Protein AF-A0A7S2AT46-F1 (afdb_monomer)

pLDDT: mean 88.8, std 9.0, range [45.31, 97.56]

Nearest PDB structures (foldseek):
  8j07-assembly1_g5  TM=5.694E-01  e=6.001E-03  Homo sapiens

Solvent-accessible surface area (backbone atoms only — not comparable to full-atom values): 12694 Å² total; per-residue (Å²): 112,71,66,64,47,64,77,69,61,83,85,86,85,91,80,63,87,84,42,84,62,43,66,61,48,48,71,75,41,48,80,76,67,75,53,94,82,83,84,86,72,81,81,51,55,71,54,37,23,52,50,40,39,66,66,46,70,79,48,92,65,100,65,58,69,74,55,52,54,51,50,21,46,48,56,13,51,49,57,49,51,53,50,57,47,35,57,53,40,28,73,74,68,74,46,92,65,87,85,50,76,66,57,55,52,50,49,54,54,49,48,54,54,53,49,54,54,53,52,51,54,49,50,52,52,51,51,52,51,52,52,50,54,50,51,53,50,53,50,53,56,48,51,54,52,48,55,52,53,48,57,55,50,53,56,52,49,54,54,50,51,50,54,49,50,57,50,50,54,51,50,52,53,51,47,56,51,50,52,52,50,49,53,51,52,52,50,52,49,51,52,54,48,53,51,50,53,50,52,52,50,53,50,51,53,52,48,56,54,47,63,66,49,50,68,68,58,77,76,108

Organism: NCBI:txid327968

Secondary structure (DSSP, 8-state):
-HHHHHHH--------TT-THHHHHHHH-HHHHSS-----PPPPHHHHHHHHHHHHTTS--SS-HHHHHHHHHHHHHHHHHHHHHHHHHHHHH-------HHHHHHHHHHHHHHHHHHHHHHHHHHHHHHHHHHHHHHHHHHHHHHHHHHHHHHHHHHHHHHHHHHHHHHHHHHHHHHHHHHHHHHHHHHHHHHHHHHHHHHHHHHHHHHHHHHHHHTT-

Mean predicted aligned error: 12.82 Å

InterPro domains:
  IPR024317 Dynein heavy chain, AAA module D4 [PF12780] (1-114)
  IPR026983 Dynein heavy chain [PTHR46961] (1-220)
  IPR027417 P-loop containing nucleoside triphosphate hydrolase [G3DSA:3.40.50.300] (1-40)

Radius of gyration: 59.32 Å; Cα contacts (8 Å, |Δi|>4): 50; chains: 1; bounding box: 101×42×176 Å

Sequence (220 aa):
FMDRLRDNLHVCLCFSPVNAKFPVRAQKFPAVFTVNINWFMPWPEAALVAVSTAFLSTYSLDCPEDEKIKLYQLLGSFQAQVRDMCDTYIQRMRKHVYVTPKSFLCLIDFYKQLYQIKYQEINVQERSVNVGLQKLKEASEFVEKLKVQLKEQEVILKAEEKKTGDLLEKVMGEKAKADKKATEVNGQKAECQAEADAINAEKAEAQVELDKALPFLHEA

Foldseek 3Di:
DVVVCVVPDDDDDDDDPPDPCVVVVCVVCVVVVVDDDDDDDDDDLVRQLVVLCVLCVPPDDPDDPVVSSVVSSVLSVVLVVVVVVQVVCCVPVVDHDDDDVVVSVVVSVVVSVVRVVVVVVVVVVVVVVVVVVVVVVVVVVVVVVVVVVVVVVVVVVVVVVVVVVVVVVVVVVVVVVVVVVVVVVVVVVVVVVVVVVVVVVVVVVVVVVVVVCVVVVVVD

Structure (mmCIF, N/CA/C/O backbone):
data_AF-A0A7S2AT46-F1
#
_entry.id   AF-A0A7S2AT46-F1
#
loop_
_atom_site.group_PDB
_atom_site.id
_atom_site.type_symbol
_atom_site.label_atom_id
_atom_site.label_alt_id
_atom_site.label_comp_id
_atom_site.label_asym_id
_atom_site.label_entity_id
_atom_site.label_seq_id
_atom_site.pdbx_PDB_ins_code
_atom_site.Cartn_x
_atom_site.Cartn_y
_atom_site.Cartn_z
_atom_site.occupancy
_atom_site.B_iso_or_equiv
_atom_site.auth_seq_id
_atom_site.auth_comp_id
_atom_site.auth_asym_id
_atom_site.auth_atom_id
_atom_site.pdbx_PDB_model_num
ATOM 1 N N . PHE A 1 1 ? 49.948 -11.634 -29.203 1.00 91.31 1 PHE A N 1
ATOM 2 C CA . PHE A 1 1 ? 49.406 -10.749 -28.142 1.00 91.31 1 PHE A CA 1
ATOM 3 C C . PHE A 1 1 ? 48.124 -10.059 -28.599 1.00 91.31 1 PHE A C 1
ATOM 5 O O . PHE A 1 1 ? 47.116 -10.237 -27.934 1.00 91.31 1 PHE A O 1
ATOM 12 N N . MET A 1 2 ? 48.125 -9.348 -29.738 1.00 94.31 2 MET A N 1
ATOM 13 C CA . MET A 1 2 ? 46.918 -8.679 -30.254 1.00 94.31 2 MET A CA 1
ATOM 14 C C . MET A 1 2 ? 45.738 -9.625 -30.528 1.00 94.31 2 MET A C 1
ATOM 16 O O . MET A 1 2 ? 44.614 -9.267 -30.195 1.00 94.31 2 MET A O 1
ATOM 20 N N . ASP A 1 3 ? 45.977 -10.835 -31.038 1.00 95.19 3 ASP A N 1
ATOM 21 C CA . ASP A 1 3 ? 44.886 -11.791 -31.310 1.00 95.19 3 ASP A CA 1
ATOM 22 C C . ASP A 1 3 ? 44.187 -12.236 -30.023 1.00 95.19 3 ASP A C 1
ATOM 24 O O . ASP A 1 3 ? 42.970 -12.168 -29.914 1.00 95.19 3 ASP A O 1
ATOM 28 N N . ARG A 1 4 ? 44.966 -12.503 -28.966 1.00 95.50 4 ARG A N 1
ATOM 29 C CA . ARG A 1 4 ? 44.419 -12.805 -27.635 1.00 95.50 4 ARG A CA 1
ATOM 30 C C . ARG A 1 4 ? 43.564 -11.667 -27.076 1.00 95.50 4 ARG A C 1
ATOM 32 O O . ARG A 1 4 ? 42.625 -11.942 -26.341 1.00 95.50 4 ARG A O 1
ATOM 39 N N . LEU A 1 5 ? 43.881 -10.406 -27.374 1.00 94.94 5 LEU A N 1
ATOM 40 C CA . LEU A 1 5 ? 43.046 -9.281 -26.943 1.00 94.94 5 LEU A CA 1
ATOM 41 C C . LEU A 1 5 ? 41.742 -9.212 -27.737 1.00 94.94 5 LEU A C 1
ATOM 43 O O . LEU A 1 5 ? 40.703 -8.959 -27.139 1.00 94.94 5 LEU A O 1
ATOM 47 N N . ARG A 1 6 ? 41.775 -9.463 -29.050 1.00 91.00 6 ARG A N 1
ATOM 48 C CA . ARG A 1 6 ? 40.562 -9.480 -29.884 1.00 91.00 6 ARG A CA 1
ATOM 49 C C . ARG A 1 6 ? 39.601 -10.595 -29.481 1.00 91.00 6 ARG A C 1
ATOM 51 O O . ARG A 1 6 ? 38.402 -10.350 -29.441 1.00 91.00 6 ARG A O 1
ATOM 58 N N . ASP A 1 7 ? 40.130 -11.764 -29.129 1.00 94.75 7 ASP A N 1
ATOM 59 C CA . ASP A 1 7 ? 39.307 -12.921 -28.766 1.00 94.75 7 ASP A CA 1
ATOM 60 C C . ASP A 1 7 ? 38.657 -12.779 -27.382 1.00 94.75 7 ASP A C 1
ATOM 62 O O . ASP A 1 7 ? 37.574 -13.309 -27.159 1.00 94.75 7 ASP A O 1
ATOM 66 N N . ASN A 1 8 ? 39.300 -12.060 -26.451 1.00 95.88 8 ASN A N 1
ATOM 67 C CA . ASN A 1 8 ? 38.861 -11.995 -25.051 1.00 95.88 8 ASN A CA 1
ATOM 68 C C . ASN A 1 8 ? 38.245 -10.647 -24.635 1.00 95.88 8 ASN A C 1
ATOM 70 O O . ASN A 1 8 ? 37.616 -10.570 -23.579 1.00 95.88 8 ASN A O 1
ATOM 74 N N . LEU A 1 9 ? 38.424 -9.568 -25.407 1.00 94.69 9 LEU A N 1
ATOM 75 C CA . LEU A 1 9 ? 37.849 -8.262 -25.082 1.00 94.69 9 LEU A CA 1
ATOM 76 C C . LEU A 1 9 ? 36.505 -8.068 -25.787 1.00 94.69 9 LEU A C 1
ATOM 78 O O . LEU A 1 9 ? 36.439 -7.661 -26.946 1.00 94.69 9 LEU A O 1
ATOM 82 N N . HIS A 1 10 ? 35.422 -8.276 -25.044 1.00 91.38 10 HIS A N 1
ATOM 83 C CA . HIS A 1 10 ? 34.074 -7.952 -25.499 1.00 91.38 10 HIS A CA 1
ATOM 84 C C . HIS A 1 10 ? 33.658 -6.571 -24.984 1.00 91.38 10 HIS A C 1
ATOM 86 O O . HIS A 1 10 ? 33.663 -6.316 -23.780 1.00 91.38 10 HIS A O 1
ATOM 92 N N . VAL A 1 11 ? 33.280 -5.675 -25.896 1.00 90.62 11 VAL A N 1
ATOM 93 C CA . VAL A 1 11 ? 32.813 -4.322 -25.569 1.00 90.62 11 VAL A CA 1
ATOM 94 C C . VAL A 1 11 ? 31.336 -4.207 -25.931 1.00 90.62 11 VAL A C 1
ATOM 96 O O . VAL A 1 11 ? 30.958 -4.437 -27.076 1.00 90.62 11 VAL A O 1
ATOM 99 N N . CYS A 1 12 ? 30.506 -3.822 -24.962 1.00 92.12 12 CYS A N 1
ATOM 100 C CA . CYS A 1 12 ? 29.097 -3.502 -25.174 1.00 92.12 12 CYS A CA 1
ATOM 101 C C . CYS A 1 12 ? 28.885 -2.000 -24.963 1.00 92.12 12 CYS A C 1
ATOM 103 O O . CYS A 1 12 ? 29.311 -1.447 -23.947 1.00 92.12 12 CYS A O 1
ATOM 105 N N . LEU A 1 13 ? 28.246 -1.337 -25.926 1.00 90.75 13 LEU A N 1
ATOM 106 C CA . LEU A 1 13 ? 27.982 0.099 -25.890 1.00 90.75 13 LEU A CA 1
ATOM 107 C C . LEU A 1 13 ? 26.474 0.343 -25.904 1.00 90.75 13 LEU A C 1
ATOM 109 O O . LEU A 1 13 ? 25.773 -0.109 -26.807 1.00 90.75 13 LEU A O 1
ATOM 113 N N . CYS A 1 14 ? 25.984 1.098 -24.923 1.00 90.94 14 CYS A N 1
ATOM 114 C CA . CYS A 1 14 ? 24.572 1.450 -24.804 1.00 90.94 14 CYS A CA 1
ATOM 115 C C . CYS A 1 14 ? 24.365 2.911 -25.208 1.00 90.94 14 CYS A C 1
ATOM 117 O O . CYS A 1 14 ? 24.938 3.822 -24.606 1.00 90.94 14 CYS A O 1
ATOM 119 N N . PHE A 1 15 ? 23.513 3.144 -26.204 1.00 89.31 15 PHE A N 1
ATOM 120 C CA . PHE A 1 15 ? 23.195 4.482 -26.695 1.00 89.31 15 PHE A CA 1
ATOM 121 C C . PHE A 1 15 ? 21.703 4.774 -26.5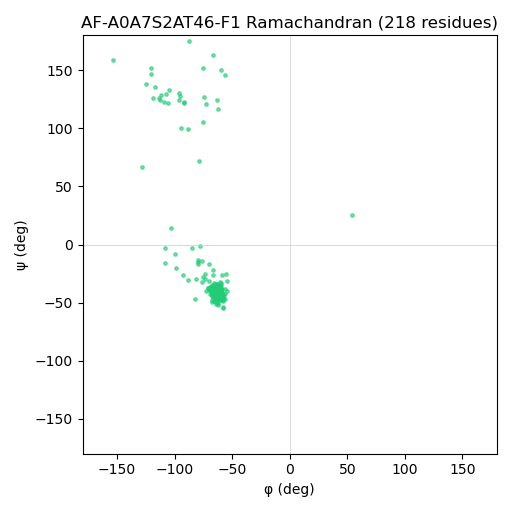54 1.00 89.31 15 PHE A C 1
ATOM 123 O O . PHE A 1 15 ? 20.868 3.889 -26.707 1.00 89.31 15 PHE A O 1
ATOM 130 N N . SER A 1 16 ? 21.366 6.040 -26.299 1.00 88.56 16 SER A N 1
ATOM 131 C CA . SER A 1 16 ? 19.982 6.509 -26.377 1.00 88.56 16 SER A CA 1
ATOM 132 C C . SER A 1 16 ? 19.699 7.043 -27.787 1.00 88.56 16 SER A C 1
ATOM 134 O O . SER A 1 16 ? 20.376 7.994 -28.199 1.00 88.56 16 SER A O 1
ATOM 136 N N . PRO A 1 17 ? 18.704 6.494 -28.512 1.00 84.00 17 PRO A N 1
ATOM 137 C CA . PRO A 1 17 ? 18.371 6.933 -29.869 1.00 84.00 17 PRO A CA 1
ATOM 138 C C . PRO A 1 17 ? 17.732 8.331 -29.908 1.00 84.00 17 PRO A C 1
ATOM 140 O O . PRO A 1 17 ? 17.716 8.970 -30.953 1.00 84.00 17 PRO A O 1
ATOM 143 N N . VAL A 1 18 ? 17.242 8.834 -28.769 1.00 84.56 18 VAL A N 1
ATOM 144 C CA . VAL A 1 18 ? 16.597 10.156 -28.649 1.00 84.56 18 VAL A CA 1
ATOM 145 C C . VAL A 1 18 ? 17.629 11.293 -28.579 1.00 84.56 18 VAL A C 1
ATOM 147 O O . VAL A 1 18 ? 17.300 12.467 -28.731 1.00 84.56 18 VAL A O 1
ATOM 150 N N . ASN A 1 19 ? 18.908 10.982 -28.352 1.00 88.00 19 ASN A N 1
ATOM 151 C CA . ASN A 1 19 ? 19.947 12.002 -28.262 1.00 88.00 19 ASN A CA 1
ATOM 152 C C . ASN A 1 19 ? 20.256 12.591 -29.649 1.00 88.00 19 ASN A C 1
ATOM 154 O O . ASN A 1 19 ? 20.753 11.887 -30.523 1.00 88.00 19 ASN A O 1
ATOM 158 N N . ALA A 1 20 ? 20.081 13.904 -29.824 1.00 89.38 20 ALA A N 1
ATOM 159 C CA . ALA A 1 20 ? 20.347 14.597 -31.090 1.00 89.38 20 ALA A CA 1
ATOM 160 C C . ALA A 1 20 ? 21.779 14.395 -31.636 1.00 89.38 20 ALA A C 1
ATOM 162 O O . ALA A 1 20 ? 22.008 14.471 -32.841 1.00 89.38 20 ALA A O 1
ATOM 163 N N . LYS A 1 21 ? 22.761 14.106 -30.769 1.00 92.75 21 LYS A N 1
ATOM 164 C CA . LYS A 1 21 ? 24.153 13.837 -31.177 1.00 92.75 21 LYS A CA 1
ATOM 165 C C . LYS A 1 21 ? 24.370 12.413 -31.700 1.00 92.75 21 LYS A C 1
ATOM 167 O O . LYS A 1 21 ? 25.421 12.155 -32.285 1.00 92.75 21 LYS A O 1
ATOM 172 N N . PHE A 1 22 ? 23.433 11.494 -31.470 1.00 91.81 22 PHE A N 1
ATOM 173 C CA . PHE A 1 22 ? 23.537 10.091 -31.873 1.00 91.81 22 PHE A CA 1
ATOM 174 C C . PHE A 1 22 ? 23.746 9.907 -33.386 1.00 91.81 22 PHE A C 1
ATOM 176 O O . PHE A 1 22 ? 24.776 9.336 -33.745 1.00 91.81 22 PHE A O 1
ATOM 183 N N . PRO A 1 23 ? 22.893 10.445 -34.284 1.00 91.19 23 PRO A N 1
ATOM 184 C CA . PRO A 1 23 ? 23.069 10.258 -35.728 1.00 91.19 23 PRO A CA 1
ATOM 185 C C . PRO A 1 23 ? 24.395 10.837 -36.241 1.00 91.19 23 PRO A C 1
ATOM 187 O O . PRO A 1 23 ? 25.083 10.205 -37.038 1.00 91.19 23 PRO A O 1
ATOM 190 N N . VAL A 1 24 ? 24.817 11.994 -35.718 1.00 92.88 24 VAL A N 1
ATOM 191 C CA . VAL A 1 24 ? 26.100 12.619 -36.086 1.00 92.88 24 VAL A CA 1
ATOM 192 C C . VAL A 1 24 ? 27.285 11.745 -35.665 1.00 92.88 24 VAL A C 1
ATOM 194 O O . VAL A 1 24 ? 28.259 11.615 -36.404 1.00 92.88 24 VAL A O 1
ATOM 197 N N . ARG A 1 25 ? 27.229 11.131 -34.476 1.00 91.50 25 ARG A N 1
ATOM 198 C CA . ARG A 1 25 ? 28.274 10.205 -34.009 1.00 91.50 25 ARG A CA 1
ATOM 199 C C . ARG A 1 25 ? 28.276 8.906 -34.808 1.00 91.50 25 ARG A C 1
ATOM 201 O O . ARG A 1 25 ? 29.357 8.415 -35.110 1.00 91.50 25 ARG A O 1
ATOM 208 N N . ALA A 1 26 ? 27.102 8.400 -35.179 1.00 91.19 26 ALA A N 1
ATOM 209 C CA . ALA A 1 26 ? 26.980 7.211 -36.013 1.00 91.19 26 ALA A CA 1
ATOM 210 C C . ALA A 1 26 ? 27.625 7.401 -37.389 1.00 91.19 26 ALA A C 1
ATOM 212 O O . ALA A 1 26 ? 28.373 6.537 -37.838 1.00 91.19 26 ALA A O 1
ATOM 213 N N . GLN A 1 27 ? 27.438 8.571 -38.003 1.00 90.88 27 GLN A N 1
ATOM 214 C CA . GLN A 1 27 ? 28.095 8.921 -39.265 1.00 90.88 27 GLN A CA 1
ATOM 215 C C . GLN A 1 27 ? 29.610 9.124 -39.114 1.00 90.88 27 GLN A C 1
ATOM 217 O O . GLN A 1 27 ? 30.372 8.717 -39.986 1.00 90.88 27 GLN A O 1
ATOM 222 N N . LYS A 1 28 ? 30.064 9.740 -38.012 1.00 94.56 28 LYS A N 1
ATOM 223 C CA . LYS A 1 28 ? 31.499 9.980 -37.763 1.00 94.56 28 LYS A CA 1
ATOM 224 C C . LYS A 1 28 ? 32.288 8.705 -37.457 1.00 94.56 28 LYS A C 1
ATOM 226 O O . LYS A 1 28 ? 33.475 8.654 -37.762 1.00 94.56 28 LYS A O 1
ATOM 231 N N . PHE A 1 29 ? 31.659 7.706 -36.838 1.00 92.81 29 PHE A N 1
ATOM 232 C CA . PHE A 1 29 ? 32.324 6.489 -36.363 1.00 92.81 29 PHE A CA 1
ATOM 233 C C . PHE A 1 29 ? 31.612 5.219 -36.857 1.00 92.81 29 PHE A C 1
ATOM 235 O O . PHE A 1 29 ? 31.082 4.465 -36.040 1.00 92.81 29 PHE A O 1
ATOM 242 N N . PRO A 1 30 ? 31.611 4.935 -38.172 1.00 90.12 30 PRO A N 1
ATOM 243 C CA . PRO A 1 30 ? 30.845 3.823 -38.740 1.00 90.12 30 PRO A CA 1
ATOM 244 C C . PRO A 1 30 ? 31.255 2.459 -38.170 1.00 90.12 30 PRO A C 1
ATOM 246 O O . PRO A 1 30 ? 30.393 1.630 -37.912 1.00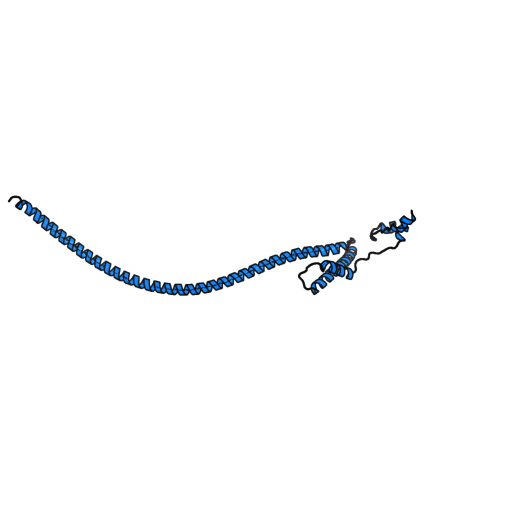 90.12 30 PRO A O 1
ATOM 249 N N . ALA A 1 31 ? 32.543 2.256 -37.863 1.00 89.25 31 ALA A N 1
ATOM 250 C CA . ALA A 1 31 ? 33.062 1.001 -37.307 1.00 89.25 31 ALA A CA 1
ATOM 251 C C . ALA A 1 31 ? 32.406 0.588 -35.974 1.00 89.25 31 ALA A C 1
ATOM 253 O O . ALA A 1 31 ? 32.344 -0.598 -35.663 1.00 89.25 31 ALA A O 1
ATOM 254 N N . VAL A 1 32 ? 31.894 1.550 -35.198 1.00 88.75 32 VAL A N 1
ATOM 255 C CA . VAL A 1 32 ? 31.175 1.281 -33.942 1.00 88.75 32 VAL A CA 1
ATOM 256 C C . VAL A 1 32 ? 29.774 0.719 -34.204 1.00 88.75 32 VAL A C 1
ATOM 258 O O . VAL A 1 32 ? 29.231 0.018 -33.358 1.00 88.75 32 VAL A O 1
ATOM 261 N N . PHE A 1 33 ? 29.193 1.010 -35.369 1.00 86.12 33 PHE A N 1
ATOM 262 C CA . PHE A 1 33 ? 27.814 0.671 -35.729 1.00 86.12 33 PHE A CA 1
ATOM 263 C C . PHE A 1 33 ? 27.708 -0.453 -36.771 1.00 86.12 33 PHE A C 1
ATOM 265 O O . PHE A 1 33 ? 26.604 -0.890 -37.070 1.00 86.12 33 PHE A O 1
ATOM 272 N N . THR A 1 34 ? 28.834 -0.967 -37.280 1.00 84.19 34 THR A N 1
ATOM 273 C CA . THR A 1 34 ? 28.898 -2.173 -38.136 1.00 84.19 34 THR A CA 1
ATOM 274 C C . THR A 1 34 ? 28.774 -3.485 -37.337 1.00 84.19 34 THR A C 1
ATOM 276 O O . THR A 1 34 ? 28.811 -4.570 -37.909 1.00 84.19 34 THR A O 1
ATOM 279 N N . VAL A 1 35 ? 28.651 -3.413 -36.009 1.00 86.75 35 VAL A N 1
ATOM 280 C CA . VAL A 1 35 ? 28.484 -4.574 -35.117 1.00 86.75 35 VAL A CA 1
ATOM 281 C C . VAL A 1 35 ? 27.010 -4.969 -34.963 1.00 86.75 35 VAL A C 1
ATOM 283 O O . VAL A 1 35 ? 26.111 -4.279 -35.436 1.00 86.75 35 VAL A O 1
ATOM 286 N N . ASN A 1 36 ? 26.747 -6.068 -34.253 1.00 88.94 36 ASN A N 1
ATOM 287 C CA . ASN A 1 36 ? 25.385 -6.495 -33.930 1.00 88.94 36 ASN A CA 1
ATOM 288 C C . ASN A 1 36 ? 24.669 -5.446 -33.060 1.00 88.94 36 ASN A C 1
ATOM 290 O O . ASN A 1 36 ? 25.066 -5.196 -31.921 1.00 88.94 36 ASN A O 1
ATOM 294 N N . ILE A 1 37 ? 23.594 -4.856 -33.588 1.00 90.81 37 ILE A N 1
ATOM 295 C CA . ILE A 1 37 ? 22.759 -3.876 -32.883 1.00 90.81 37 ILE A CA 1
ATOM 296 C C . ILE A 1 37 ? 21.571 -4.596 -32.245 1.00 90.81 37 ILE A C 1
ATOM 298 O O . ILE A 1 37 ? 20.820 -5.289 -32.928 1.00 90.81 37 ILE A O 1
ATOM 302 N N . ASN A 1 38 ? 21.370 -4.383 -30.943 1.00 91.31 38 ASN A N 1
ATOM 303 C CA . ASN A 1 38 ? 20.193 -4.856 -30.220 1.00 91.31 38 ASN A CA 1
ATOM 304 C C . ASN A 1 38 ? 19.285 -3.673 -29.847 1.00 91.31 38 ASN A C 1
ATOM 306 O O . ASN A 1 38 ? 19.719 -2.741 -29.165 1.00 91.31 38 ASN A O 1
ATOM 310 N N . TRP A 1 39 ? 18.028 -3.712 -30.292 1.00 88.81 39 TRP A N 1
ATOM 311 C CA . TRP A 1 39 ? 17.038 -2.670 -30.028 1.00 88.81 39 TRP A CA 1
ATOM 312 C C . TRP A 1 39 ? 16.225 -2.982 -28.772 1.00 88.81 39 TRP A C 1
ATOM 314 O O . TRP A 1 39 ? 15.530 -3.992 -28.694 1.00 88.81 39 TRP A O 1
ATOM 324 N N . PHE A 1 40 ? 16.251 -2.064 -27.807 1.00 88.19 40 PHE A N 1
ATOM 325 C CA . PHE A 1 40 ? 15.414 -2.144 -26.613 1.00 88.19 40 PHE A CA 1
ATOM 326 C C . PHE A 1 40 ? 14.068 -1.473 -26.874 1.00 88.19 40 PHE A C 1
ATOM 328 O O . PHE A 1 40 ? 13.944 -0.248 -26.812 1.00 88.19 40 PHE A O 1
ATOM 335 N N . MET A 1 41 ? 13.063 -2.292 -27.173 1.00 86.44 41 MET A N 1
ATOM 336 C CA . MET A 1 41 ? 11.697 -1.825 -27.385 1.00 86.44 41 MET A CA 1
ATOM 337 C C . MET A 1 41 ? 11.019 -1.473 -26.051 1.00 86.44 41 MET A C 1
ATOM 339 O O . MET A 1 41 ? 11.342 -2.065 -25.014 1.00 86.44 41 MET A O 1
ATOM 343 N N . PRO A 1 42 ? 10.057 -0.531 -26.048 1.00 86.25 42 PRO A N 1
ATOM 344 C CA . PRO A 1 42 ? 9.222 -0.288 -24.881 1.00 86.25 42 PRO A CA 1
ATOM 345 C C . PRO A 1 42 ? 8.503 -1.568 -24.445 1.00 86.25 42 PRO A C 1
ATOM 347 O O . PRO A 1 42 ? 8.114 -2.384 -25.278 1.00 86.25 42 PRO A O 1
ATOM 350 N N . TRP A 1 43 ? 8.295 -1.734 -23.138 1.00 90.62 43 TRP A N 1
ATOM 351 C CA . TRP A 1 43 ? 7.587 -2.906 -22.629 1.00 90.62 43 TRP A CA 1
ATOM 352 C C . TRP A 1 43 ? 6.136 -2.937 -23.127 1.00 90.62 43 TRP A C 1
ATOM 354 O O . TRP A 1 43 ? 5.417 -1.955 -22.885 1.00 90.62 43 TRP A O 1
ATOM 364 N N . PRO A 1 44 ? 5.701 -4.035 -23.782 1.00 91.81 44 PRO A N 1
ATOM 365 C CA . PRO A 1 44 ? 4.299 -4.234 -24.118 1.00 91.81 44 PRO A CA 1
ATOM 366 C C . PRO A 1 44 ? 3.475 -4.421 -22.842 1.00 91.81 44 PRO A C 1
ATOM 368 O O . PRO A 1 44 ? 4.012 -4.739 -21.778 1.00 91.81 44 PRO A O 1
ATOM 371 N N . GLU A 1 45 ? 2.159 -4.268 -22.951 1.00 91.31 45 GLU A N 1
ATOM 372 C CA . GLU A 1 45 ? 1.248 -4.420 -21.813 1.00 91.31 45 GLU A CA 1
ATOM 373 C C . GLU A 1 45 ? 1.388 -5.791 -21.137 1.00 91.31 45 GLU A C 1
ATOM 375 O O . GLU A 1 45 ? 1.532 -5.861 -19.922 1.00 91.31 45 GLU A O 1
ATOM 380 N N . ALA A 1 46 ? 1.496 -6.871 -21.915 1.00 92.75 46 ALA A N 1
ATOM 381 C CA . ALA A 1 46 ? 1.722 -8.213 -21.376 1.00 92.75 46 ALA A CA 1
ATOM 382 C C . ALA A 1 46 ? 2.990 -8.307 -20.501 1.00 92.75 46 ALA A C 1
ATOM 384 O O . ALA A 1 46 ? 2.979 -8.963 -19.461 1.00 92.75 46 ALA A O 1
ATOM 385 N N . ALA A 1 47 ? 4.071 -7.613 -20.878 1.00 93.50 47 ALA A N 1
ATOM 386 C CA . ALA A 1 47 ? 5.291 -7.572 -20.075 1.00 93.50 47 ALA A CA 1
ATOM 387 C C . ALA A 1 47 ? 5.099 -6.742 -18.799 1.00 93.50 47 ALA A C 1
ATOM 389 O O . ALA A 1 47 ? 5.605 -7.117 -17.745 1.00 93.50 47 ALA A O 1
ATOM 390 N N . LEU A 1 48 ? 4.341 -5.644 -18.868 1.00 94.12 48 LEU A N 1
ATOM 391 C CA . LEU A 1 48 ? 4.007 -4.838 -17.694 1.00 94.12 48 LEU A CA 1
ATOM 392 C C . LEU A 1 48 ? 3.175 -5.627 -16.678 1.00 94.12 48 LEU A C 1
ATOM 394 O O . LEU A 1 48 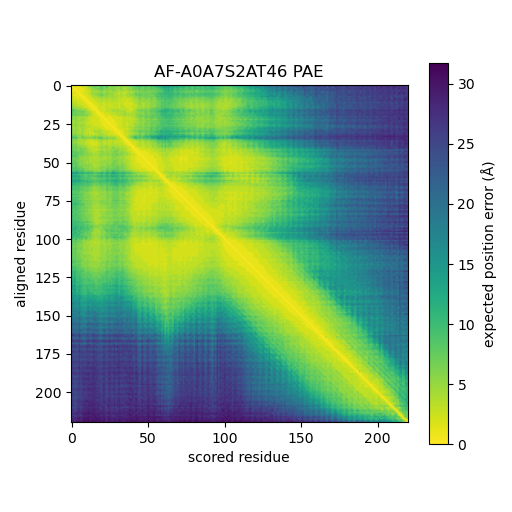? 3.461 -5.549 -15.485 1.00 94.12 48 LEU A O 1
ATOM 398 N N . VAL A 1 49 ? 2.214 -6.426 -17.150 1.00 95.12 49 VAL A N 1
ATOM 399 C CA . VAL A 1 49 ? 1.418 -7.326 -16.301 1.00 95.12 49 VAL A CA 1
ATOM 400 C C . VAL A 1 49 ? 2.282 -8.437 -15.707 1.00 95.12 49 VAL A C 1
ATOM 402 O O . VAL A 1 49 ? 2.164 -8.745 -14.524 1.00 95.12 49 VAL A O 1
ATOM 405 N N . ALA A 1 50 ? 3.198 -9.021 -16.482 1.00 94.88 50 ALA A N 1
ATOM 406 C CA . ALA A 1 50 ? 4.125 -10.027 -15.961 1.00 94.88 50 ALA A CA 1
ATOM 407 C C . ALA A 1 50 ? 5.042 -9.452 -14.866 1.00 94.88 50 ALA A C 1
ATOM 409 O O . ALA A 1 50 ? 5.269 -10.095 -13.841 1.00 94.88 50 ALA A O 1
ATOM 410 N N . VAL A 1 51 ? 5.526 -8.219 -15.048 1.00 94.44 51 VAL A N 1
ATOM 411 C CA . VAL A 1 51 ? 6.345 -7.519 -14.050 1.00 94.44 51 VAL A CA 1
ATOM 412 C C . VAL A 1 51 ? 5.525 -7.191 -12.804 1.00 94.44 51 VAL A C 1
ATOM 414 O O . VAL A 1 51 ? 5.975 -7.491 -11.701 1.00 94.44 51 VAL A O 1
ATOM 417 N N . SER A 1 52 ? 4.323 -6.623 -12.936 1.00 94.44 52 SER A N 1
ATOM 418 C CA . SER A 1 52 ? 3.478 -6.340 -11.768 1.00 94.44 52 SER A CA 1
ATOM 419 C C . SER A 1 52 ? 3.145 -7.621 -11.001 1.00 94.44 52 SER A C 1
ATOM 421 O O . SER A 1 52 ? 3.288 -7.638 -9.780 1.00 94.44 52 SER A O 1
ATOM 423 N N . THR A 1 53 ? 2.829 -8.706 -11.713 1.00 94.31 53 THR A N 1
ATOM 424 C CA . THR A 1 53 ? 2.582 -10.032 -11.130 1.00 94.31 53 THR A CA 1
ATOM 425 C C . THR A 1 53 ? 3.794 -10.518 -10.342 1.00 94.31 53 THR A C 1
ATOM 427 O O . THR A 1 53 ? 3.663 -10.797 -9.159 1.00 94.31 53 THR A O 1
ATOM 430 N N . ALA A 1 54 ? 4.989 -10.548 -10.938 1.00 94.19 54 ALA A N 1
ATOM 431 C CA . ALA A 1 54 ? 6.191 -11.053 -10.269 1.00 94.19 54 ALA A CA 1
ATOM 432 C C . ALA A 1 54 ? 6.588 -10.237 -9.024 1.00 94.19 54 ALA A C 1
ATOM 434 O O . ALA A 1 54 ? 7.088 -10.785 -8.042 1.00 94.19 54 ALA A O 1
ATOM 435 N N . PHE A 1 55 ? 6.384 -8.917 -9.051 1.00 92.56 55 PHE A N 1
ATOM 436 C CA . PHE A 1 55 ? 6.747 -8.052 -7.928 1.00 92.56 55 PHE A CA 1
ATOM 437 C C . PHE A 1 55 ? 5.697 -8.038 -6.813 1.00 92.56 55 PHE A C 1
ATOM 439 O O . PHE A 1 55 ? 6.066 -7.800 -5.657 1.00 92.56 55 PHE A O 1
ATOM 446 N N . LEU A 1 56 ? 4.416 -8.236 -7.134 1.00 92.31 56 LEU A N 1
ATOM 447 C CA . LEU A 1 56 ? 3.318 -8.193 -6.168 1.00 92.31 56 LEU A CA 1
ATOM 448 C C . LEU A 1 56 ? 2.876 -9.573 -5.680 1.00 92.31 56 LEU A C 1
ATOM 450 O O . LEU A 1 56 ? 2.311 -9.638 -4.595 1.00 92.31 56 LEU A O 1
ATOM 454 N N . SER A 1 57 ? 3.172 -10.662 -6.393 1.00 89.19 57 SER A N 1
ATOM 455 C CA . SER A 1 57 ? 2.877 -12.029 -5.932 1.00 89.19 57 SER A CA 1
ATOM 456 C C . SER A 1 57 ? 3.600 -12.366 -4.628 1.00 89.19 57 SER A C 1
ATOM 458 O O . SER A 1 57 ? 3.089 -13.098 -3.791 1.00 89.19 57 SER A O 1
ATOM 460 N N . THR A 1 58 ? 4.795 -11.803 -4.436 1.00 87.00 58 THR A N 1
ATOM 461 C CA . THR A 1 58 ? 5.594 -11.955 -3.209 1.00 87.00 58 THR A CA 1
ATOM 462 C C . THR A 1 58 ? 5.062 -11.094 -2.056 1.00 87.00 58 THR A C 1
ATOM 464 O O . THR A 1 58 ? 5.472 -11.268 -0.911 1.00 87.00 58 THR A O 1
ATOM 467 N N . TYR A 1 59 ? 4.183 -10.128 -2.334 1.00 89.94 59 TYR A N 1
ATOM 468 C CA . TYR A 1 59 ? 3.679 -9.188 -1.339 1.00 89.94 59 TYR A CA 1
ATOM 469 C C . TYR A 1 59 ? 2.332 -9.657 -0.774 1.00 89.94 59 TYR A C 1
ATOM 471 O O . TYR A 1 59 ? 1.409 -9.980 -1.518 1.00 89.94 59 TYR A O 1
ATOM 479 N N . SER A 1 60 ? 2.214 -9.677 0.555 1.00 88.38 60 SER A N 1
ATOM 480 C CA . SER A 1 60 ? 0.989 -10.103 1.237 1.00 88.38 60 SER A CA 1
ATOM 481 C C . SER A 1 60 ? -0.084 -9.018 1.143 1.00 88.38 60 SER A C 1
ATOM 483 O O . SER A 1 60 ? -0.008 -8.011 1.845 1.00 88.38 60 SER A O 1
ATOM 485 N N . LEU A 1 61 ? -1.084 -9.242 0.291 1.00 90.38 61 LEU A N 1
ATOM 486 C CA . LEU A 1 61 ? -2.299 -8.432 0.194 1.00 90.38 61 LEU A CA 1
ATOM 487 C C . LEU A 1 61 ? -3.470 -9.189 0.821 1.00 90.38 61 LEU A C 1
ATOM 489 O O . LEU A 1 61 ? -3.673 -10.365 0.509 1.00 90.38 61 LEU A O 1
ATOM 493 N N . ASP A 1 62 ? -4.240 -8.502 1.660 1.00 90.75 62 ASP A N 1
ATOM 494 C CA . ASP A 1 62 ? -5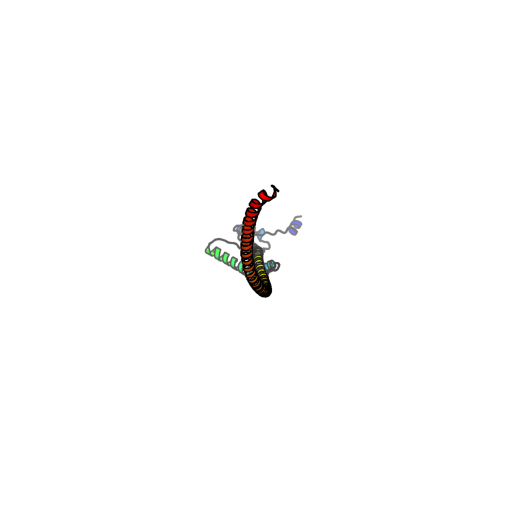.499 -8.992 2.225 1.00 90.75 62 ASP A CA 1
ATOM 495 C C . ASP A 1 62 ? -6.629 -8.868 1.191 1.00 90.75 62 ASP A C 1
ATOM 497 O O . ASP A 1 62 ? -7.458 -7.960 1.231 1.00 90.75 62 ASP A O 1
ATOM 501 N N . CYS A 1 63 ? -6.583 -9.719 0.166 1.00 89.25 63 CYS A N 1
ATOM 502 C CA . CYS A 1 63 ? -7.627 -9.810 -0.847 1.00 89.25 63 CYS A CA 1
ATOM 503 C C . CYS A 1 63 ? -7.681 -11.205 -1.493 1.00 89.25 63 CYS A C 1
ATOM 505 O O . CYS A 1 63 ? -6.687 -11.945 -1.471 1.00 89.25 63 CYS A O 1
ATOM 507 N N . PRO A 1 64 ? -8.830 -11.575 -2.093 1.00 93.88 64 PRO A N 1
ATOM 508 C CA . PRO A 1 64 ? -8.957 -12.807 -2.863 1.00 93.88 64 PRO A CA 1
ATOM 509 C C . PRO A 1 64 ? -7.985 -12.836 -4.045 1.00 93.88 64 PRO A C 1
ATOM 511 O O . PRO A 1 64 ? -7.666 -11.803 -4.635 1.00 93.88 64 PRO A O 1
ATOM 514 N N . GLU A 1 65 ? -7.559 -14.034 -4.441 1.00 89.81 65 GLU A N 1
ATOM 515 C CA . GLU A 1 65 ? -6.576 -14.203 -5.519 1.00 89.81 65 GLU A CA 1
ATOM 516 C C . GLU A 1 65 ? -7.067 -13.630 -6.863 1.00 89.81 65 GLU A C 1
ATOM 518 O O . GLU A 1 65 ? -6.305 -12.989 -7.586 1.00 89.81 65 GLU A O 1
ATOM 523 N N . ASP A 1 66 ? -8.367 -13.742 -7.149 1.00 92.88 66 ASP A N 1
ATOM 524 C CA . ASP A 1 66 ? -8.982 -13.171 -8.354 1.00 92.88 66 ASP A CA 1
ATOM 525 C C . ASP A 1 66 ? -8.854 -11.641 -8.420 1.00 92.88 66 ASP A C 1
ATOM 527 O O . ASP A 1 66 ? -8.690 -11.063 -9.499 1.00 92.88 66 ASP A O 1
ATOM 531 N N . GLU A 1 67 ? -8.919 -10.956 -7.275 1.00 93.62 67 GLU A N 1
ATOM 532 C CA . GLU A 1 67 ? -8.755 -9.502 -7.224 1.00 93.62 67 GLU A CA 1
ATOM 533 C C . GLU A 1 67 ? -7.293 -9.085 -7.369 1.00 93.62 67 GLU A C 1
ATOM 535 O O . GLU A 1 67 ? -7.011 -8.064 -8.003 1.00 93.62 67 GLU A O 1
ATOM 540 N N . LYS A 1 68 ? -6.350 -9.898 -6.875 1.00 92.12 68 LYS A N 1
ATOM 541 C CA . LYS A 1 68 ? -4.915 -9.667 -7.100 1.00 92.12 68 LYS A CA 1
ATOM 542 C C . LYS A 1 68 ? -4.574 -9.707 -8.582 1.00 92.12 68 LYS A C 1
ATOM 544 O O . LYS A 1 68 ? -3.900 -8.806 -9.077 1.00 92.12 68 LYS A O 1
ATOM 549 N N . ILE A 1 69 ? -5.093 -10.693 -9.312 1.00 92.69 69 ILE A N 1
ATOM 550 C CA . ILE A 1 69 ? -4.861 -10.807 -10.759 1.00 92.69 69 ILE A CA 1
ATOM 551 C C . ILE A 1 69 ? -5.382 -9.558 -11.487 1.00 92.69 69 ILE A C 1
ATOM 553 O O . ILE A 1 69 ? -4.675 -8.987 -12.324 1.00 92.69 69 ILE A O 1
ATOM 557 N N . LYS A 1 70 ? -6.581 -9.079 -11.127 1.00 94.75 70 LYS A N 1
ATOM 558 C CA . LYS A 1 70 ? -7.149 -7.838 -11.684 1.00 94.75 70 LYS A CA 1
ATOM 559 C C . LYS A 1 70 ? -6.291 -6.616 -11.355 1.00 94.75 70 LYS A C 1
ATOM 561 O O . LYS A 1 70 ? -6.074 -5.780 -12.228 1.00 94.75 70 LYS A O 1
ATOM 566 N N . LEU A 1 71 ? -5.762 -6.519 -10.135 1.00 93.94 71 LEU A N 1
ATOM 567 C CA . LEU A 1 71 ? -4.846 -5.447 -9.737 1.00 93.94 71 LEU A CA 1
ATOM 568 C C . LEU A 1 71 ? -3.572 -5.439 -10.599 1.00 93.94 71 LEU A C 1
ATOM 570 O O . LEU A 1 71 ? -3.116 -4.373 -11.021 1.00 93.94 71 LEU A O 1
ATOM 574 N N . TYR A 1 72 ? -3.002 -6.609 -10.893 1.00 93.69 72 TYR A N 1
ATOM 575 C CA . TYR A 1 72 ? -1.786 -6.721 -11.707 1.00 93.69 72 TYR A CA 1
ATOM 576 C C . TYR A 1 72 ? -2.025 -6.261 -13.145 1.00 93.69 72 TYR A C 1
ATOM 578 O O . TYR A 1 72 ? -1.207 -5.516 -13.698 1.00 93.69 72 TYR A O 1
ATOM 586 N N . GLN A 1 73 ? -3.163 -6.663 -13.717 1.00 94.88 73 GLN A N 1
ATOM 587 C CA . GLN A 1 73 ? -3.623 -6.215 -15.031 1.00 94.88 73 GLN A CA 1
ATOM 588 C C . GLN A 1 73 ? -3.843 -4.702 -15.053 1.00 94.88 73 GLN A C 1
ATOM 590 O O . GLN A 1 73 ? -3.336 -4.012 -15.937 1.00 94.88 73 GLN A O 1
ATOM 595 N N . LEU A 1 74 ? -4.519 -4.176 -14.032 1.00 94.69 74 LEU A N 1
ATOM 596 C CA . LEU A 1 74 ? -4.810 -2.756 -13.895 1.00 94.69 74 LEU A CA 1
ATOM 597 C C . LEU A 1 74 ? -3.525 -1.914 -13.872 1.00 94.69 74 LEU A C 1
ATOM 599 O O . LEU A 1 74 ? -3.408 -0.961 -14.638 1.00 94.69 74 LEU A O 1
ATOM 603 N N . LEU A 1 75 ? -2.526 -2.296 -13.071 1.00 93.56 75 LEU A N 1
ATOM 604 C CA . LEU A 1 75 ? -1.228 -1.610 -13.028 1.00 93.56 75 LEU A CA 1
ATOM 605 C C . LEU A 1 75 ? -0.524 -1.603 -14.391 1.00 93.56 75 LEU A C 1
ATOM 607 O O . LEU A 1 75 ? 0.028 -0.576 -14.791 1.00 93.56 75 LEU A O 1
ATOM 611 N N . GLY A 1 76 ? -0.568 -2.726 -15.113 1.00 92.88 76 GLY A N 1
ATOM 612 C CA . GLY A 1 76 ? -0.014 -2.814 -16.462 1.00 92.88 76 GLY A CA 1
ATOM 613 C C . GLY A 1 76 ? -0.722 -1.883 -17.448 1.00 92.88 76 GLY A C 1
ATOM 614 O O . GLY A 1 76 ? -0.059 -1.110 -18.145 1.00 92.88 76 GLY A O 1
ATOM 615 N N . SER A 1 77 ? -2.057 -1.888 -17.437 1.00 93.12 77 SER A N 1
ATOM 616 C CA . SER A 1 77 ? -2.873 -1.021 -18.294 1.00 93.12 77 SER A CA 1
ATOM 617 C C . SER A 1 77 ? -2.683 0.467 -17.979 1.00 93.12 77 SER A C 1
ATOM 619 O O . SER A 1 77 ? -2.580 1.281 -18.895 1.00 93.12 77 SER A O 1
ATOM 621 N N . PHE A 1 78 ? -2.532 0.843 -16.702 1.00 92.12 78 PHE A N 1
ATOM 622 C CA . PHE A 1 78 ? -2.300 2.234 -16.314 1.00 92.12 78 PHE A CA 1
ATOM 623 C C . PHE A 1 78 ? -0.989 2.756 -16.883 1.00 92.12 78 PHE A C 1
ATOM 625 O O . PHE A 1 78 ? -0.943 3.850 -17.442 1.00 92.12 78 PHE A O 1
ATOM 632 N N . GLN A 1 79 ? 0.080 1.967 -16.794 1.00 92.25 79 GLN A N 1
ATOM 633 C CA . GLN A 1 79 ? 1.366 2.364 -17.353 1.00 92.25 79 GLN A CA 1
ATOM 634 C C . GLN A 1 79 ? 1.310 2.487 -18.885 1.00 92.25 79 GLN A C 1
ATOM 636 O O . GLN A 1 79 ? 1.973 3.362 -19.451 1.00 92.25 79 GLN A O 1
ATOM 641 N N . ALA A 1 80 ? 0.520 1.644 -19.561 1.00 91.12 80 ALA A N 1
ATOM 642 C CA . ALA A 1 80 ? 0.261 1.779 -20.992 1.00 91.12 80 ALA A CA 1
ATOM 643 C C . ALA A 1 80 ? -0.496 3.083 -21.308 1.00 91.12 80 ALA A C 1
ATOM 645 O O . ALA A 1 80 ? -0.030 3.860 -22.134 1.00 91.12 80 ALA A O 1
ATOM 646 N N . GLN A 1 81 ? -1.561 3.400 -20.571 1.00 92.88 81 GLN A N 1
ATOM 647 C CA . GLN A 1 81 ? -2.314 4.649 -20.744 1.00 92.88 81 GLN A CA 1
ATOM 648 C C . GLN A 1 81 ? -1.470 5.903 -20.478 1.00 92.88 81 GLN A C 1
ATOM 650 O O . GLN A 1 81 ? -1.587 6.899 -21.190 1.00 92.88 81 GLN A O 1
ATOM 655 N N . VAL A 1 82 ? -0.592 5.874 -19.469 1.00 93.38 82 VAL A N 1
ATOM 656 C CA . VAL A 1 82 ? 0.323 6.992 -19.180 1.00 93.38 82 VAL A CA 1
ATOM 657 C C . VAL A 1 82 ? 1.270 7.237 -20.357 1.00 93.38 82 VAL A C 1
ATOM 659 O O . VAL A 1 82 ? 1.566 8.390 -20.670 1.00 93.38 82 VAL A O 1
ATOM 662 N N . ARG A 1 83 ? 1.709 6.179 -21.047 1.00 90.69 83 ARG A N 1
ATOM 663 C CA . ARG A 1 83 ? 2.528 6.289 -22.261 1.00 90.69 83 ARG A CA 1
ATOM 664 C C . ARG A 1 83 ? 1.775 7.016 -23.378 1.00 90.69 83 ARG A C 1
ATOM 666 O O . ARG A 1 83 ? 2.295 7.998 -23.900 1.00 90.69 83 ARG A O 1
ATOM 673 N N . ASP A 1 84 ? 0.545 6.598 -23.663 1.00 91.88 84 ASP A N 1
ATOM 674 C CA . ASP A 1 84 ? -0.298 7.212 -24.701 1.00 91.88 84 ASP A CA 1
ATOM 675 C C . ASP A 1 84 ? -0.632 8.677 -24.361 1.00 91.88 84 ASP A C 1
ATOM 677 O O . ASP A 1 84 ? -0.692 9.564 -25.223 1.00 91.88 84 ASP A O 1
ATOM 681 N N . MET A 1 85 ? -0.791 8.968 -23.067 1.00 94.00 85 MET A N 1
ATOM 682 C CA . MET A 1 85 ? -0.976 10.330 -22.578 1.00 94.00 85 MET A CA 1
ATOM 683 C C . MET A 1 85 ? 0.278 11.185 -22.787 1.00 94.00 85 MET A C 1
ATOM 685 O O . MET A 1 85 ? 0.153 12.356 -23.145 1.00 94.00 85 MET A O 1
ATOM 689 N N . CYS A 1 86 ? 1.484 10.637 -22.610 1.00 91.94 86 CYS A N 1
ATOM 690 C CA . CYS A 1 86 ? 2.720 11.363 -22.913 1.00 91.94 86 CYS A CA 1
ATOM 691 C C . CYS A 1 86 ? 2.815 11.738 -24.398 1.00 91.94 86 CYS A C 1
ATOM 693 O O . CYS A 1 86 ? 3.207 12.870 -24.701 1.00 91.94 86 CYS A O 1
ATOM 695 N N . ASP A 1 87 ? 2.378 10.858 -25.301 1.00 91.19 87 ASP A N 1
ATOM 696 C CA . ASP A 1 87 ? 2.315 11.139 -26.742 1.00 91.19 87 ASP A CA 1
ATOM 697 C C . ASP A 1 87 ? 1.276 12.223 -27.070 1.00 91.19 87 ASP A C 1
ATOM 699 O O . ASP A 1 87 ? 1.521 13.141 -27.859 1.00 91.19 87 ASP A O 1
ATOM 703 N N . THR A 1 88 ? 0.132 12.202 -26.392 1.00 94.62 88 THR A N 1
ATOM 704 C CA . THR A 1 88 ? -0.868 13.275 -26.510 1.00 94.62 88 THR A CA 1
ATOM 705 C C . THR A 1 88 ? -0.330 14.603 -25.962 1.00 94.62 88 THR A C 1
ATOM 707 O O . THR A 1 88 ? -0.566 15.678 -26.526 1.00 94.62 88 THR A O 1
ATOM 710 N N . TYR A 1 89 ? 0.426 14.551 -24.865 1.00 95.69 89 TYR A N 1
ATOM 711 C CA . TYR A 1 89 ? 0.962 15.726 -24.190 1.00 95.69 89 TYR A CA 1
ATOM 712 C C . TYR A 1 89 ? 2.006 16.452 -25.039 1.00 95.69 89 TYR A C 1
ATOM 714 O O . TYR A 1 89 ? 1.947 17.678 -25.164 1.00 95.69 89 TYR A O 1
ATOM 722 N N . ILE A 1 90 ? 2.916 15.723 -25.693 1.00 93.50 90 ILE A N 1
ATOM 723 C CA . ILE A 1 90 ? 3.878 16.339 -26.617 1.00 93.50 90 ILE A CA 1
ATOM 724 C C . ILE A 1 90 ? 3.175 16.982 -27.820 1.00 93.50 90 ILE A C 1
ATOM 726 O O . ILE A 1 90 ? 3.558 18.080 -28.232 1.00 93.50 90 ILE A O 1
ATOM 730 N N . GLN A 1 91 ? 2.124 16.355 -28.356 1.00 94.50 91 GLN A N 1
ATOM 731 C CA . GLN A 1 91 ? 1.377 16.907 -29.489 1.00 94.50 91 GLN A CA 1
ATOM 732 C C . GLN A 1 91 ? 0.695 18.234 -29.136 1.00 94.50 91 GLN A C 1
ATOM 734 O O . GLN A 1 91 ? 0.749 19.177 -29.927 1.00 94.50 91 GLN A O 1
ATOM 739 N N . ARG A 1 92 ? 0.098 18.329 -27.941 1.00 95.69 92 ARG A N 1
ATOM 740 C CA . ARG A 1 92 ? -0.642 19.522 -27.496 1.00 95.69 92 ARG A CA 1
ATOM 741 C C . ARG A 1 92 ? 0.258 20.620 -26.936 1.00 95.69 92 ARG A C 1
ATOM 743 O O . ARG A 1 92 ? 0.102 21.781 -27.293 1.00 95.69 92 ARG A O 1
ATOM 750 N N . MET A 1 93 ? 1.191 20.259 -26.058 1.00 95.56 93 MET A N 1
ATOM 751 C CA . MET A 1 93 ? 1.989 21.217 -25.282 1.00 95.56 93 MET A CA 1
ATOM 752 C C . MET A 1 93 ? 3.385 21.457 -25.856 1.00 95.56 93 MET A C 1
ATOM 754 O O . MET A 1 93 ? 4.103 22.315 -25.345 1.00 95.56 93 MET A O 1
ATOM 758 N N . ARG A 1 94 ? 3.804 20.686 -26.872 1.00 92.56 94 ARG A N 1
ATOM 759 C CA . ARG A 1 94 ? 5.167 20.716 -27.439 1.00 92.56 94 ARG A CA 1
ATOM 760 C C . ARG A 1 94 ? 6.268 20.519 -26.387 1.00 92.56 94 ARG A C 1
ATOM 762 O O . ARG A 1 94 ? 7.402 20.951 -26.574 1.00 92.56 94 ARG A O 1
ATOM 769 N N . LYS A 1 95 ? 5.941 19.852 -25.276 1.00 90.94 95 LYS A N 1
ATOM 770 C CA . LYS A 1 95 ? 6.867 19.521 -24.188 1.00 90.94 95 LYS A CA 1
ATOM 771 C C . LYS A 1 95 ? 7.054 18.012 -24.123 1.00 90.94 95 LYS A C 1
ATOM 773 O O . LYS A 1 95 ? 6.081 17.273 -24.016 1.00 90.94 95 LYS A O 1
ATOM 778 N N . HIS A 1 96 ? 8.308 17.570 -24.168 1.00 86.12 96 HIS A N 1
ATOM 779 C CA . HIS A 1 96 ? 8.651 16.162 -24.009 1.00 86.12 96 HIS A CA 1
ATOM 780 C C . HIS A 1 96 ? 8.515 15.738 -22.543 1.00 86.12 96 HIS A C 1
ATOM 782 O O . HIS A 1 96 ? 9.115 16.351 -21.659 1.00 86.12 96 HIS A O 1
ATOM 788 N N . VAL A 1 97 ? 7.762 14.666 -22.307 1.00 90.62 97 VAL A N 1
ATOM 789 C CA . VAL A 1 97 ? 7.689 13.951 -21.028 1.00 90.62 97 VAL A CA 1
ATOM 790 C C . VAL A 1 97 ? 8.023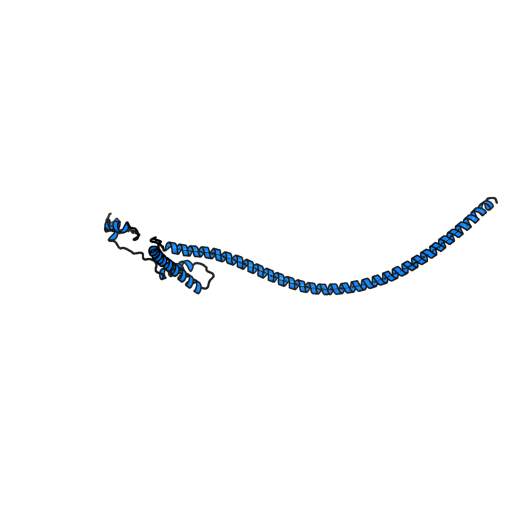 12.494 -21.314 1.00 90.62 97 VAL A C 1
ATOM 792 O O . VAL A 1 97 ? 7.606 11.955 -22.337 1.00 90.62 97 VAL A O 1
ATOM 795 N N . TYR A 1 98 ? 8.811 11.874 -20.440 1.00 85.06 98 TYR A N 1
ATOM 796 C CA . TYR A 1 98 ? 9.327 10.529 -20.658 1.00 85.06 98 TYR A CA 1
ATOM 797 C C . TYR A 1 98 ? 8.817 9.572 -19.593 1.00 85.06 98 TYR A C 1
ATOM 799 O O . TYR A 1 98 ? 8.865 9.864 -18.398 1.00 85.06 98 TYR A O 1
ATOM 807 N N . VAL A 1 99 ? 8.404 8.395 -20.047 1.00 86.38 99 VAL A N 1
ATOM 808 C CA . VAL A 1 99 ? 8.017 7.273 -19.198 1.00 86.38 99 VAL A CA 1
ATOM 809 C C . VAL A 1 99 ? 9.113 6.223 -19.288 1.00 86.38 99 VAL A C 1
ATOM 811 O O . VAL A 1 99 ? 9.522 5.842 -20.385 1.00 86.38 99 VAL A O 1
ATOM 814 N N . THR A 1 100 ? 9.606 5.750 -18.144 1.00 87.00 100 THR A N 1
ATOM 815 C CA . THR A 1 100 ? 10.675 4.742 -18.100 1.00 87.00 100 THR A CA 1
ATOM 816 C C . THR A 1 100 ? 10.199 3.498 -17.355 1.00 87.00 100 THR A C 1
ATOM 818 O O . THR A 1 100 ? 9.384 3.609 -16.441 1.00 87.00 100 THR A O 1
ATOM 821 N N . PRO A 1 101 ? 10.725 2.300 -17.660 1.00 88.50 101 PRO A N 1
ATOM 822 C CA . PRO A 1 101 ? 10.437 1.116 -16.851 1.00 88.50 101 PRO A CA 1
ATOM 823 C C . PRO A 1 101 ? 10.768 1.320 -15.365 1.00 88.50 101 PRO A C 1
ATOM 825 O O . PRO A 1 101 ? 10.072 0.811 -14.493 1.00 88.50 101 PRO A O 1
ATOM 828 N N . LYS A 1 102 ? 11.783 2.139 -15.052 1.00 90.19 102 LYS A N 1
ATOM 829 C CA . LYS A 1 102 ? 12.129 2.469 -13.666 1.00 90.19 102 LYS A CA 1
ATOM 830 C C . LYS A 1 102 ? 11.011 3.225 -12.948 1.00 90.19 102 LYS A C 1
ATOM 832 O O . LYS A 1 102 ? 10.768 2.925 -11.785 1.00 90.19 102 LYS A O 1
ATOM 837 N N . SER A 1 103 ? 10.314 4.151 -13.613 1.00 91.25 103 SER A N 1
ATOM 838 C CA . SER A 1 103 ? 9.189 4.857 -12.987 1.00 91.25 103 SER A CA 1
ATOM 839 C C . SER A 1 103 ? 8.022 3.916 -12.672 1.00 91.25 103 SER A C 1
ATOM 841 O O . SER A 1 103 ?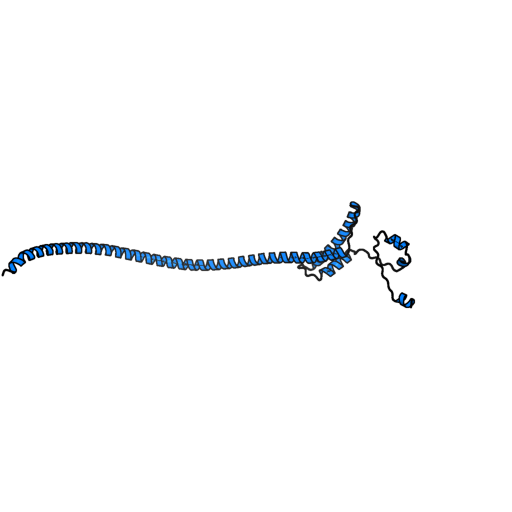 7.379 4.094 -11.645 1.00 91.25 103 SER A O 1
ATOM 843 N N . PHE A 1 104 ? 7.802 2.878 -13.489 1.00 93.56 104 PHE A N 1
ATOM 844 C CA . PHE A 1 104 ? 6.819 1.828 -13.197 1.00 93.56 104 PHE A CA 1
ATOM 845 C C . PHE A 1 104 ? 7.200 0.994 -11.967 1.00 93.56 104 PHE A C 1
ATOM 847 O O . PHE A 1 104 ? 6.365 0.740 -11.106 1.00 93.56 104 PHE A O 1
ATOM 854 N N . LEU A 1 105 ? 8.474 0.617 -11.834 1.00 93.94 105 LEU A N 1
ATOM 855 C CA . LEU A 1 105 ? 8.945 -0.091 -10.638 1.00 93.94 105 LEU A CA 1
ATOM 856 C C . LEU A 1 105 ? 8.800 0.776 -9.380 1.00 93.94 105 LEU A C 1
ATOM 858 O O . LEU A 1 105 ? 8.316 0.293 -8.362 1.00 93.94 105 LEU A O 1
ATOM 862 N N . CYS A 1 106 ? 9.127 2.070 -9.468 1.00 94.19 106 CYS A N 1
ATOM 863 C CA . CYS A 1 106 ? 8.901 3.006 -8.367 1.00 94.19 106 CYS A CA 1
ATOM 864 C C . CYS A 1 106 ? 7.412 3.129 -8.003 1.00 94.19 106 CYS A C 1
ATOM 866 O O . CYS A 1 106 ? 7.098 3.257 -6.825 1.00 94.19 106 CYS A O 1
ATOM 868 N N . LEU A 1 107 ? 6.499 3.076 -8.982 1.00 93.31 107 LEU A N 1
ATOM 869 C CA . LEU A 1 107 ? 5.053 3.059 -8.731 1.00 93.31 107 LEU A CA 1
ATOM 870 C C . LEU A 1 107 ? 4.637 1.812 -7.939 1.00 93.31 107 LEU A C 1
ATOM 872 O O . LEU A 1 107 ? 3.872 1.930 -6.985 1.00 93.31 107 LEU A O 1
ATOM 876 N N . ILE A 1 108 ? 5.150 0.634 -8.306 1.00 94.50 108 ILE A N 1
ATOM 877 C CA . ILE A 1 108 ? 4.870 -0.619 -7.587 1.00 94.50 108 ILE A CA 1
ATOM 878 C C . ILE A 1 108 ? 5.407 -0.550 -6.152 1.00 94.50 108 ILE A C 1
ATOM 880 O O . ILE A 1 108 ? 4.701 -0.912 -5.211 1.00 94.50 108 ILE A O 1
ATOM 884 N N . ASP A 1 109 ? 6.635 -0.064 -5.966 1.00 94.62 109 ASP A N 1
ATOM 885 C CA . ASP A 1 109 ? 7.235 0.081 -4.636 1.00 94.62 109 ASP A CA 1
ATOM 886 C C . ASP A 1 109 ? 6.464 1.093 -3.777 1.00 94.62 109 ASP A C 1
ATOM 888 O O . ASP A 1 109 ? 6.183 0.836 -2.605 1.00 94.62 109 ASP A O 1
ATOM 892 N N . PHE A 1 110 ? 6.054 2.213 -4.374 1.00 95.19 110 PHE A N 1
ATOM 893 C CA . PHE A 1 110 ? 5.210 3.205 -3.719 1.00 95.19 110 PHE A CA 1
ATOM 894 C C . PHE A 1 110 ? 3.852 2.620 -3.318 1.00 95.19 110 PHE A C 1
ATOM 896 O O . PHE A 1 110 ? 3.404 2.834 -2.193 1.00 95.19 110 PHE A O 1
ATOM 903 N N . TYR A 1 111 ? 3.221 1.833 -4.194 1.00 94.31 111 TYR A N 1
ATOM 904 C CA . TYR A 1 111 ? 1.967 1.150 -3.886 1.00 94.31 111 TYR A CA 1
ATOM 905 C C . TYR A 1 111 ? 2.107 0.229 -2.668 1.00 94.31 111 TYR A C 1
ATOM 907 O O . TYR A 1 111 ? 1.273 0.287 -1.767 1.00 94.31 111 TYR A O 1
ATOM 915 N N . LYS A 1 112 ? 3.186 -0.562 -2.587 1.00 94.38 112 LYS A N 1
ATOM 916 C CA . LYS A 1 112 ? 3.454 -1.437 -1.430 1.00 94.38 112 LYS A CA 1
ATOM 917 C C . LYS A 1 112 ? 3.569 -0.650 -0.125 1.00 94.38 112 LYS A C 1
ATOM 919 O O . LYS A 1 112 ? 2.992 -1.046 0.884 1.00 94.38 112 LYS A O 1
ATOM 924 N N . GLN A 1 113 ? 4.302 0.462 -0.140 1.00 95.25 113 GLN A N 1
ATOM 925 C CA . GLN A 1 113 ? 4.459 1.315 1.042 1.00 95.25 113 GLN A CA 1
ATOM 926 C C . GLN A 1 113 ? 3.126 1.945 1.455 1.00 95.25 113 GLN A C 1
ATOM 928 O O . GLN A 1 113 ? 2.748 1.897 2.62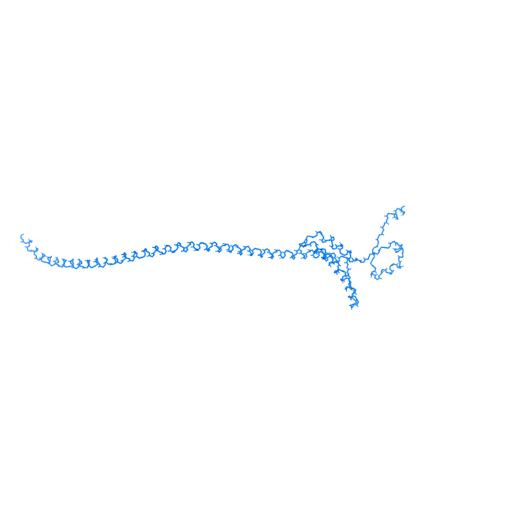5 1.00 95.25 113 GLN A O 1
ATOM 933 N N . LEU A 1 114 ? 2.391 2.494 0.486 1.00 96.25 114 LEU A N 1
ATOM 934 C CA . LEU A 1 114 ? 1.106 3.138 0.727 1.00 96.25 114 LEU A CA 1
ATOM 935 C C . LEU A 1 114 ? 0.071 2.147 1.271 1.00 96.25 114 LEU A C 1
ATOM 937 O O . LEU A 1 114 ? -0.638 2.471 2.223 1.00 96.25 114 LEU A O 1
ATOM 941 N N . TYR A 1 115 ? 0.017 0.940 0.704 1.00 95.31 115 TYR A N 1
ATOM 942 C CA . TYR A 1 115 ? -0.865 -0.124 1.173 1.00 95.31 115 TYR A CA 1
ATOM 943 C C . TYR A 1 115 ? -0.584 -0.463 2.636 1.00 95.31 115 TYR A C 1
ATOM 945 O O . TYR A 1 115 ? -1.510 -0.493 3.435 1.00 95.31 115 TYR A O 1
ATOM 953 N N . GLN A 1 116 ? 0.685 -0.631 3.014 1.00 95.12 116 GLN A N 1
ATOM 954 C CA . GLN A 1 116 ? 1.071 -0.935 4.394 1.00 95.12 116 GLN A CA 1
ATOM 955 C C . GLN A 1 116 ? 0.594 0.130 5.388 1.00 95.12 116 GLN A C 1
ATOM 957 O O . GLN A 1 116 ? 0.035 -0.208 6.430 1.00 95.12 116 GLN A O 1
ATOM 962 N N . ILE A 1 117 ? 0.774 1.409 5.047 1.00 96.50 117 ILE A N 1
ATOM 963 C CA . ILE A 1 117 ? 0.334 2.531 5.885 1.00 96.50 117 ILE A CA 1
ATOM 964 C C . ILE A 1 117 ? -1.191 2.508 6.033 1.00 96.50 117 ILE A C 1
ATOM 966 O O . ILE A 1 117 ? -1.706 2.541 7.150 1.00 96.50 117 ILE A O 1
ATOM 970 N N . LYS A 1 118 ? -1.925 2.397 4.920 1.00 96.75 118 LYS A N 1
ATOM 971 C CA . LYS A 1 118 ? -3.395 2.400 4.942 1.00 96.75 118 LYS A CA 1
ATOM 972 C C . LYS A 1 118 ? -3.986 1.173 5.621 1.00 96.75 118 LYS A C 1
ATOM 974 O O . LYS A 1 118 ? -4.946 1.299 6.373 1.00 96.75 118 LYS A O 1
ATOM 979 N N . TYR A 1 119 ? -3.375 0.014 5.432 1.00 95.69 119 TYR A N 1
ATOM 980 C CA . TYR A 1 119 ? -3.769 -1.214 6.105 1.00 95.69 119 TYR A CA 1
ATOM 981 C C . TYR A 1 119 ? -3.593 -1.098 7.626 1.00 95.69 119 TYR A C 1
ATOM 983 O O . TYR A 1 119 ? -4.473 -1.487 8.391 1.00 95.69 119 TYR A O 1
ATOM 991 N N . GLN A 1 120 ? -2.492 -0.502 8.092 1.00 95.69 120 GLN A N 1
ATOM 992 C CA . GLN A 1 120 ? -2.291 -0.240 9.520 1.00 95.69 120 GLN A CA 1
ATOM 993 C C . GLN A 1 120 ? -3.295 0.773 10.082 1.00 95.69 120 GLN A C 1
ATOM 995 O O . GLN A 1 120 ? -3.837 0.536 11.161 1.00 95.69 120 GLN A O 1
ATOM 1000 N N . GLU A 1 121 ? -3.577 1.864 9.362 1.00 96.62 121 GLU A N 1
ATOM 1001 C CA . GLU A 1 121 ? -4.600 2.842 9.761 1.00 96.62 121 GLU A CA 1
ATOM 1002 C C . GLU A 1 121 ? -5.971 2.170 9.957 1.00 96.62 121 GLU A C 1
ATOM 1004 O O . GLU A 1 121 ? -6.615 2.376 10.989 1.00 96.62 121 GLU A O 1
ATOM 1009 N N . ILE A 1 122 ? -6.383 1.319 9.012 1.00 96.56 122 ILE A N 1
ATOM 1010 C CA . ILE A 1 122 ? -7.656 0.586 9.079 1.00 96.56 122 ILE A CA 1
ATOM 1011 C C . ILE A 1 122 ? -7.660 -0.398 10.252 1.00 96.56 122 ILE A C 1
ATOM 1013 O O . ILE A 1 122 ? -8.609 -0.398 11.029 1.00 96.56 122 ILE A O 1
ATOM 1017 N N . ASN A 1 123 ? -6.592 -1.172 10.456 1.00 95.88 123 ASN A N 1
ATOM 1018 C CA . ASN A 1 123 ? -6.511 -2.115 11.579 1.00 95.88 123 ASN A CA 1
ATOM 1019 C C . ASN A 1 123 ? -6.615 -1.423 12.946 1.00 95.88 123 ASN A C 1
ATOM 1021 O O . ASN A 1 123 ? -7.204 -1.960 13.886 1.00 95.88 123 ASN A O 1
ATOM 1025 N N . VAL A 1 124 ? -6.043 -0.223 13.086 1.00 96.75 124 VAL A N 1
ATOM 1026 C CA . VAL A 1 124 ? -6.169 0.566 14.321 1.00 96.75 124 VAL A CA 1
ATOM 1027 C C . VAL A 1 124 ? -7.620 0.995 14.542 1.00 96.75 124 VAL A C 1
ATOM 1029 O O . VAL A 1 124 ? -8.126 0.885 15.664 1.00 96.75 124 VAL A O 1
ATOM 1032 N N . GLN A 1 125 ? -8.302 1.444 13.487 1.00 96.38 125 GLN A N 1
ATOM 1033 C CA . GLN A 1 125 ? -9.718 1.810 13.548 1.00 96.38 125 GLN A CA 1
ATOM 1034 C C . GLN A 1 125 ? -10.596 0.601 13.879 1.00 96.38 125 GLN A C 1
ATOM 1036 O O . GLN A 1 125 ? -11.413 0.673 14.797 1.00 96.38 125 GLN A O 1
ATOM 1041 N N . GLU A 1 126 ? -10.381 -0.526 13.204 1.00 96.25 126 GLU A N 1
ATOM 1042 C CA . GLU A 1 126 ? -11.103 -1.773 13.445 1.00 96.25 126 GLU A CA 1
ATOM 1043 C C . GLU A 1 126 ? -10.931 -2.236 14.896 1.00 96.25 126 GLU A C 1
ATOM 1045 O O . GLU A 1 126 ? -11.910 -2.515 15.589 1.00 96.25 126 GLU A O 1
ATOM 1050 N N . ARG A 1 127 ? -9.696 -2.219 15.413 1.00 96.75 127 ARG A N 1
ATOM 1051 C CA . ARG A 1 127 ? -9.418 -2.554 16.813 1.00 96.75 127 ARG A CA 1
ATOM 1052 C C . ARG A 1 127 ? -10.163 -1.636 17.778 1.00 96.75 127 ARG A C 1
ATOM 1054 O O . ARG A 1 127 ? -10.684 -2.118 18.781 1.00 96.75 127 ARG A O 1
ATOM 1061 N N . SER A 1 128 ? -10.217 -0.335 17.499 1.00 96.06 128 SER A N 1
ATOM 1062 C CA . SER A 1 128 ? -10.953 0.621 18.333 1.00 96.06 128 SER A CA 1
ATOM 1063 C C . SER A 1 128 ? -12.450 0.303 18.368 1.00 96.06 128 SER A C 1
ATOM 1065 O O . SER A 1 128 ? -13.036 0.262 19.452 1.00 96.06 128 SER A O 1
ATOM 1067 N N . VAL A 1 129 ? -13.046 -0.011 17.214 1.00 97.56 129 VAL A N 1
ATOM 1068 C CA . VAL A 1 129 ? -14.454 -0.424 17.120 1.00 97.56 129 VAL A CA 1
ATOM 1069 C C . VAL A 1 129 ? -14.691 -1.736 17.866 1.00 97.56 129 VAL A C 1
ATOM 1071 O O . VAL A 1 129 ? -15.615 -1.815 18.673 1.00 97.56 129 VAL A O 1
ATOM 1074 N N . ASN A 1 130 ? -13.832 -2.739 17.674 1.00 97.12 130 ASN A N 1
ATOM 1075 C CA . ASN A 1 130 ? -13.942 -4.038 18.340 1.00 97.12 130 ASN A CA 1
ATOM 1076 C C . ASN A 1 130 ? -13.848 -3.913 19.869 1.00 97.12 130 ASN A C 1
ATOM 1078 O O . ASN A 1 130 ? -14.645 -4.517 20.589 1.00 97.12 130 ASN A O 1
ATOM 1082 N N . VAL A 1 131 ? -12.939 -3.073 20.380 1.00 97.38 131 VAL A N 1
ATOM 1083 C CA . VAL A 1 131 ? -12.863 -2.757 21.817 1.00 97.38 131 VAL A CA 1
ATOM 1084 C C . VAL A 1 131 ? -14.141 -2.061 22.290 1.00 97.38 131 VAL A C 1
ATOM 1086 O O . VAL A 1 131 ? -14.665 -2.408 23.347 1.00 97.38 131 VAL A O 1
ATOM 1089 N N . GLY A 1 132 ? -14.678 -1.120 21.510 1.00 97.06 132 GLY A N 1
ATOM 1090 C CA . GLY A 1 132 ? -15.953 -0.465 21.811 1.00 97.06 132 GLY A CA 1
ATOM 1091 C C . GLY A 1 132 ? -17.115 -1.458 21.913 1.00 97.06 132 GLY A C 1
ATOM 1092 O O . GLY A 1 132 ? -17.843 -1.455 22.905 1.00 97.06 132 GLY A O 1
ATOM 1093 N N . LEU A 1 133 ? -17.248 -2.362 20.940 1.00 97.50 133 LEU A N 1
ATOM 1094 C CA . LEU A 1 133 ? -18.269 -3.414 20.935 1.00 97.50 133 LEU A CA 1
ATOM 1095 C C . LEU A 1 133 ? -18.124 -4.362 22.129 1.00 97.50 133 LEU A C 1
ATOM 1097 O O . LEU A 1 133 ? -19.120 -4.703 22.770 1.00 97.50 133 LEU A O 1
ATOM 1101 N N . GLN A 1 134 ? -16.893 -4.746 22.471 1.00 97.44 134 GLN A N 1
ATOM 1102 C CA . GLN A 1 134 ? -16.630 -5.564 23.650 1.00 97.44 134 GLN A CA 1
ATOM 1103 C C . GLN A 1 134 ? -17.081 -4.850 24.932 1.00 97.44 134 GLN A C 1
ATOM 1105 O O . GLN A 1 134 ? -17.762 -5.452 25.761 1.00 97.44 134 GLN A O 1
ATOM 1110 N N . LYS A 1 135 ? -16.767 -3.558 25.079 1.00 96.81 135 LYS A N 1
ATOM 1111 C CA . LYS A 1 135 ? -17.179 -2.765 26.246 1.00 96.81 135 LYS A CA 1
ATOM 1112 C C . LYS A 1 135 ? -18.694 -2.609 26.341 1.00 96.81 135 LYS A C 1
ATOM 1114 O O . LYS A 1 135 ? -19.238 -2.696 27.439 1.00 96.81 135 LYS A O 1
ATOM 1119 N N . LEU A 1 136 ? -19.383 -2.439 25.213 1.00 97.19 136 LEU A N 1
ATOM 1120 C CA . LEU A 1 136 ? -20.848 -2.415 25.179 1.00 97.19 136 LEU A CA 1
ATOM 1121 C C . LEU A 1 136 ? -21.449 -3.752 25.623 1.00 97.19 136 LEU A C 1
ATOM 1123 O O . LEU A 1 136 ? -22.412 -3.767 26.391 1.00 97.19 136 LEU A O 1
ATOM 1127 N N . LYS A 1 137 ? -20.858 -4.871 25.194 1.00 97.00 137 LYS A N 1
ATOM 1128 C CA . LYS A 1 137 ? -21.285 -6.205 25.623 1.00 97.00 137 LYS A CA 1
ATOM 1129 C C . LYS A 1 137 ? -21.075 -6.412 27.126 1.00 97.00 137 LYS A C 1
ATOM 1131 O O . LYS A 1 137 ? -22.007 -6.819 27.813 1.00 97.00 137 LYS A O 1
ATOM 1136 N N . GLU A 1 138 ? -19.899 -6.058 27.646 1.00 96.44 138 GLU A N 1
ATOM 1137 C CA . GLU A 1 138 ? -19.588 -6.117 29.084 1.00 96.44 138 GLU A CA 1
ATOM 1138 C C . GLU A 1 138 ? -20.567 -5.265 29.912 1.00 96.44 138 GLU A C 1
ATOM 1140 O O . GLU A 1 138 ? -21.076 -5.719 30.937 1.00 96.44 138 GLU A O 1
ATOM 1145 N N . ALA A 1 139 ? -20.883 -4.050 29.451 1.00 96.31 139 ALA A N 1
ATOM 1146 C CA . ALA A 1 139 ? -21.852 -3.178 30.108 1.00 96.31 139 ALA A CA 1
ATOM 1147 C C . ALA A 1 139 ? -23.267 -3.779 30.097 1.00 96.31 139 ALA A C 1
ATOM 1149 O O . ALA A 1 139 ? -23.947 -3.749 31.121 1.00 96.31 139 ALA A O 1
ATOM 1150 N N . SER A 1 140 ? -23.697 -4.370 28.977 1.00 96.00 140 SER A N 1
ATOM 1151 C CA . SER A 1 140 ? -24.992 -5.056 28.889 1.00 96.00 140 SER A CA 1
ATOM 1152 C C . SER A 1 140 ? -25.085 -6.224 29.873 1.00 96.00 140 SER A C 1
ATOM 1154 O O . SER A 1 140 ? -26.100 -6.379 30.548 1.00 96.00 140 SER A O 1
ATOM 1156 N N . GLU A 1 141 ? -24.032 -7.034 29.985 1.00 96.38 141 GLU A N 1
ATOM 1157 C CA . GLU A 1 141 ? -23.975 -8.143 30.944 1.00 96.38 141 GLU A CA 1
ATOM 1158 C C . GLU A 1 141 ? -23.976 -7.641 32.397 1.00 96.38 141 GLU A C 1
ATOM 1160 O O . GLU A 1 141 ? -24.593 -8.252 33.273 1.00 96.38 141 GLU A O 1
ATOM 1165 N N . PHE A 1 142 ? -23.313 -6.513 32.668 1.00 95.25 142 PHE A N 1
ATOM 1166 C CA . PHE A 1 142 ? -23.297 -5.885 33.988 1.00 95.25 142 PHE A CA 1
ATOM 1167 C C . PHE A 1 142 ? -24.669 -5.328 34.393 1.00 95.25 142 PHE A C 1
ATOM 1169 O O . PHE A 1 142 ? -25.111 -5.557 35.520 1.00 95.25 142 PHE A O 1
ATOM 1176 N N . VAL A 1 143 ? -25.376 -4.658 33.477 1.00 96.56 143 VAL A N 1
ATOM 1177 C CA . VAL A 1 143 ? -26.744 -4.163 33.715 1.00 96.56 143 VAL A CA 1
ATOM 1178 C C . VAL A 1 143 ? -27.693 -5.317 34.036 1.00 96.56 143 VAL A C 1
ATOM 1180 O O . VAL A 1 143 ? -28.509 -5.205 34.951 1.00 96.56 143 VAL A O 1
ATOM 1183 N N . GLU A 1 144 ? -27.546 -6.454 33.362 1.00 95.31 144 GLU A N 1
ATOM 1184 C CA . GLU A 1 144 ? -28.403 -7.616 33.601 1.00 95.31 144 GLU A CA 1
ATOM 1185 C C . GLU A 1 144 ? -28.143 -8.245 34.972 1.00 95.31 144 GLU A C 1
ATOM 1187 O O . GLU A 1 144 ? -29.096 -8.608 35.664 1.00 95.31 144 GLU A O 1
ATOM 1192 N N . LYS A 1 145 ? -26.886 -8.269 35.434 1.00 95.62 145 LYS A N 1
ATOM 1193 C CA . LYS A 1 145 ? -26.554 -8.655 36.817 1.00 95.62 145 LYS A CA 1
ATOM 1194 C C . LYS A 1 145 ? -27.152 -7.687 37.840 1.00 95.62 145 LYS A C 1
ATOM 1196 O O . LYS A 1 145 ? -27.746 -8.136 38.819 1.00 95.62 145 LYS A O 1
ATOM 1201 N N . LEU A 1 146 ? -27.049 -6.378 37.603 1.00 94.81 146 LEU A N 1
ATOM 1202 C CA . LEU A 1 146 ? -27.622 -5.366 38.496 1.00 94.81 146 LEU A CA 1
ATOM 1203 C C . LEU A 1 146 ? -29.147 -5.465 38.579 1.00 94.81 146 LEU A C 1
ATOM 1205 O O . LEU A 1 146 ? -29.696 -5.343 39.667 1.00 94.81 146 LEU A O 1
ATOM 1209 N N . LYS A 1 147 ? -29.842 -5.739 37.468 1.00 94.31 147 LYS A N 1
ATOM 1210 C CA . LYS A 1 147 ? -31.299 -5.956 37.478 1.00 94.31 147 LYS A CA 1
ATOM 1211 C C . LYS A 1 147 ? -31.706 -7.141 38.354 1.00 94.31 147 LYS A C 1
ATOM 1213 O O . LYS A 1 147 ? -32.745 -7.073 39.007 1.00 94.31 147 LYS A O 1
ATOM 1218 N N . VAL A 1 148 ? -30.923 -8.222 38.362 1.00 94.88 148 VAL A N 1
ATOM 1219 C CA . VAL A 1 148 ? -31.179 -9.380 39.236 1.00 94.88 148 VAL A CA 1
ATOM 1220 C C . VAL A 1 148 ? -30.975 -8.993 40.701 1.00 94.88 148 VAL A C 1
ATOM 1222 O O . VAL A 1 148 ? -31.884 -9.183 41.504 1.00 94.88 148 VAL A O 1
ATOM 1225 N N . GLN A 1 149 ? -29.846 -8.356 41.026 1.00 93.31 149 GLN A N 1
ATOM 1226 C CA . GLN A 1 149 ? -29.555 -7.896 42.390 1.00 93.31 149 GLN A CA 1
ATOM 1227 C C . GLN A 1 149 ? -30.590 -6.887 42.905 1.00 93.31 149 GLN A C 1
ATOM 1229 O O . GLN A 1 149 ? -30.996 -6.957 44.061 1.00 93.31 149 GLN A O 1
ATOM 1234 N N . LEU A 1 150 ? -31.057 -5.975 42.048 1.00 94.19 150 LEU A N 1
ATOM 1235 C CA . LEU A 1 150 ? -32.084 -4.994 42.396 1.00 94.19 150 LEU A CA 1
ATOM 1236 C C . LEU A 1 150 ? -33.397 -5.684 42.781 1.00 94.19 150 LEU A C 1
ATOM 1238 O O . LEU A 1 150 ? -33.975 -5.357 43.812 1.00 94.19 150 LEU A O 1
ATOM 1242 N N . LYS A 1 151 ? -33.835 -6.687 42.006 1.00 93.44 151 LYS A N 1
ATOM 1243 C CA . LYS A 1 151 ? -35.034 -7.474 42.333 1.00 93.44 151 LYS A CA 1
ATOM 1244 C C . LYS A 1 151 ? -34.894 -8.211 43.666 1.00 93.44 151 LYS A C 1
ATOM 1246 O O . LYS A 1 151 ? -35.848 -8.250 44.436 1.00 93.44 151 LYS A O 1
ATOM 1251 N N . GLU A 1 152 ? -33.726 -8.784 43.949 1.00 93.69 152 GLU A N 1
ATOM 1252 C CA . GLU A 1 152 ? -33.458 -9.452 45.230 1.00 93.69 152 GLU A CA 1
ATOM 1253 C C . GLU A 1 152 ? -33.500 -8.461 46.402 1.00 93.69 152 GLU A C 1
ATOM 1255 O O . GLU A 1 152 ? -34.149 -8.726 47.418 1.00 93.69 152 GLU A O 1
ATOM 1260 N N . GLN A 1 153 ? -32.874 -7.290 46.251 1.00 92.00 153 GLN A N 1
ATOM 1261 C CA . GLN A 1 153 ? -32.877 -6.258 47.287 1.00 92.00 153 GLN A CA 1
ATOM 1262 C C . GLN A 1 153 ? -34.256 -5.634 47.505 1.00 92.00 153 GLN A C 1
ATOM 1264 O O . GLN A 1 153 ? -34.615 -5.390 48.653 1.00 92.00 153 GLN A O 1
ATOM 1269 N N . GLU A 1 154 ? -35.065 -5.435 46.461 1.00 91.56 154 GLU A N 1
ATOM 1270 C CA . GLU A 1 154 ? -36.444 -4.947 46.602 1.00 91.56 154 GLU A CA 1
ATOM 1271 C C . GLU A 1 154 ? -37.311 -5.885 47.455 1.00 91.56 154 GLU A C 1
ATOM 1273 O O . GLU A 1 154 ? -38.137 -5.422 48.245 1.00 91.56 154 GLU A O 1
ATOM 1278 N N . VAL A 1 155 ? -37.126 -7.205 47.330 1.00 93.50 155 VAL A N 1
ATOM 1279 C CA . VAL A 1 155 ? -37.848 -8.190 48.152 1.00 93.50 155 VAL A CA 1
ATOM 1280 C C . VAL A 1 155 ? -37.424 -8.091 49.618 1.00 93.50 155 VAL A C 1
ATOM 1282 O O . VAL A 1 155 ? -38.285 -8.066 50.500 1.00 93.50 155 VAL A O 1
ATOM 1285 N N . ILE A 1 156 ? -36.116 -8.002 49.881 1.00 92.56 156 ILE A N 1
ATOM 1286 C CA . ILE A 1 156 ? -35.580 -7.849 51.243 1.00 92.56 156 ILE A CA 1
ATOM 1287 C C . ILE A 1 156 ? -36.069 -6.534 51.859 1.00 92.56 156 ILE A C 1
ATOM 1289 O O . ILE A 1 156 ? -36.546 -6.529 52.992 1.00 92.56 156 ILE A O 1
ATOM 1293 N N . LEU A 1 157 ? -36.015 -5.437 51.104 1.00 92.69 157 LEU A N 1
ATOM 1294 C CA . LEU A 1 157 ? -36.407 -4.110 51.570 1.00 92.69 157 LEU A CA 1
ATOM 1295 C C . LEU A 1 157 ? -37.889 -4.067 51.951 1.00 92.69 157 LEU A C 1
ATOM 1297 O O . LEU A 1 157 ? -38.205 -3.618 53.045 1.00 92.69 157 LEU A O 1
ATOM 1301 N N . LYS A 1 158 ? -38.788 -4.639 51.139 1.00 91.75 158 LYS A N 1
ATOM 1302 C CA . LYS A 1 158 ? -40.216 -4.754 51.497 1.00 91.75 158 LYS A CA 1
ATOM 1303 C C . LYS A 1 158 ? -40.451 -5.589 52.759 1.00 91.75 158 LYS A C 1
ATOM 1305 O O . LYS A 1 158 ? -41.354 -5.289 53.541 1.00 91.75 158 LYS A O 1
ATOM 1310 N N . ALA A 1 159 ? -39.672 -6.653 52.960 1.00 91.12 159 ALA A N 1
ATOM 1311 C CA . ALA A 1 159 ? -39.777 -7.477 54.162 1.00 91.12 159 ALA A CA 1
ATOM 1312 C C . ALA A 1 159 ? -39.319 -6.712 55.416 1.00 91.12 159 ALA A C 1
ATOM 1314 O O . ALA A 1 159 ? -39.987 -6.781 56.450 1.00 91.12 159 ALA A O 1
ATOM 1315 N N . GLU A 1 160 ? -38.220 -5.963 55.322 1.00 90.12 160 GLU A N 1
ATOM 1316 C CA . GLU A 1 160 ? -37.718 -5.124 56.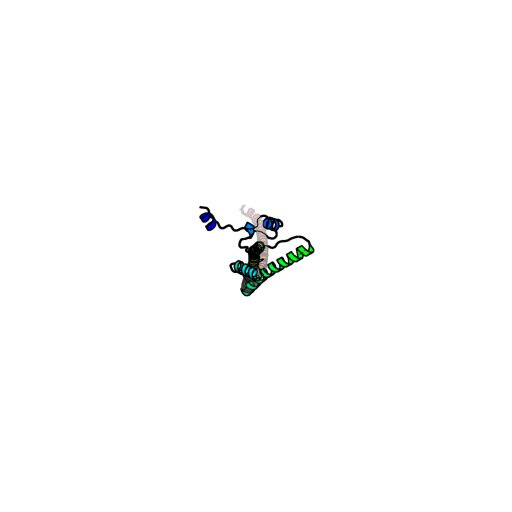415 1.00 90.12 160 GLU A CA 1
ATOM 1317 C C . GLU A 1 160 ? -38.608 -3.899 56.670 1.00 90.12 160 GLU A C 1
ATOM 1319 O O . GLU A 1 160 ? -38.867 -3.579 57.828 1.00 90.12 160 GLU A O 1
ATOM 1324 N N . GLU A 1 161 ? -39.169 -3.259 55.640 1.00 89.19 161 GLU A N 1
ATOM 1325 C CA . GLU A 1 161 ? -40.168 -2.191 55.792 1.00 89.19 161 GLU A CA 1
ATOM 1326 C C . GLU A 1 161 ? -41.392 -2.683 56.565 1.00 89.19 161 GLU A C 1
ATOM 1328 O O . GLU A 1 161 ? -41.851 -2.000 57.481 1.00 89.19 161 GLU A O 1
ATOM 1333 N N . LYS A 1 162 ? -41.881 -3.896 56.269 1.00 91.00 162 LYS A N 1
ATOM 1334 C CA . LYS A 1 162 ? -42.991 -4.498 57.017 1.00 91.00 162 LYS A CA 1
ATOM 1335 C C . LYS A 1 162 ? -42.631 -4.711 58.489 1.00 91.00 162 LYS A C 1
ATOM 1337 O O . LYS A 1 162 ? -43.380 -4.287 59.363 1.00 91.00 162 LYS A O 1
ATOM 1342 N N . LYS A 1 163 ? -41.466 -5.307 58.775 1.00 89.19 163 LYS A N 1
ATOM 1343 C CA . LYS A 1 163 ? -40.987 -5.497 60.158 1.00 89.19 163 LYS A CA 1
ATOM 1344 C C . LYS A 1 163 ? -40.821 -4.168 60.894 1.00 89.19 163 LYS A C 1
ATOM 1346 O O . LYS A 1 163 ? -41.155 -4.073 62.072 1.00 89.19 163 LYS A O 1
ATOM 1351 N N . THR A 1 164 ? -40.298 -3.155 60.208 1.00 86.25 164 THR A N 1
ATOM 1352 C CA . THR A 1 164 ? -40.092 -1.818 60.771 1.00 86.25 164 THR A CA 1
ATOM 1353 C C . THR A 1 164 ? -41.434 -1.152 61.060 1.00 86.25 164 THR A C 1
ATOM 1355 O O . THR A 1 164 ? -41.590 -0.581 62.134 1.00 86.25 164 THR A O 1
ATOM 1358 N N . GLY A 1 165 ? -42.421 -1.287 60.168 1.00 89.31 165 GLY A N 1
ATOM 1359 C CA . GLY A 1 165 ? -43.797 -0.838 60.392 1.00 89.31 165 GLY A CA 1
ATOM 1360 C C . GLY A 1 165 ? -44.430 -1.490 61.624 1.00 89.31 165 GLY A C 1
ATOM 1361 O O . GLY A 1 165 ? -44.919 -0.779 62.502 1.00 89.31 165 GLY A O 1
ATOM 1362 N N . ASP A 1 166 ? -44.321 -2.817 61.744 1.00 89.25 166 ASP A N 1
ATOM 1363 C CA . ASP A 1 166 ? -44.832 -3.576 62.897 1.00 89.25 166 ASP A CA 1
ATOM 1364 C C . ASP A 1 166 ? -44.155 -3.145 64.218 1.00 89.25 166 ASP A C 1
ATOM 1366 O O . ASP A 1 166 ? -44.796 -3.031 65.267 1.00 89.25 166 ASP A O 1
ATOM 1370 N N . LEU A 1 167 ? -42.839 -2.902 64.190 1.00 89.12 167 LEU A N 1
ATOM 1371 C CA . LEU A 1 167 ? -42.081 -2.384 65.334 1.00 89.12 167 LEU A CA 1
ATOM 1372 C C . LEU A 1 167 ? -42.513 -0.964 65.703 1.00 89.12 167 LEU A C 1
ATOM 1374 O O . LEU A 1 167 ? -42.673 -0.667 66.886 1.00 89.12 167 LEU A O 1
ATOM 1378 N N . LEU A 1 168 ? -42.719 -0.098 64.713 1.00 89.50 168 LEU A N 1
ATOM 1379 C CA . LEU A 1 168 ? -43.109 1.292 64.928 1.00 89.50 168 LEU A CA 1
ATOM 1380 C C . LEU A 1 168 ? -44.506 1.381 65.551 1.00 89.50 168 LEU A C 1
ATOM 1382 O O . LEU A 1 168 ? -44.714 2.176 66.465 1.00 89.50 168 LEU A O 1
ATOM 1386 N N . GLU A 1 169 ? -45.433 0.515 65.136 1.00 89.06 169 GLU A N 1
ATOM 1387 C CA . GLU A 1 169 ? -46.765 0.405 65.737 1.00 89.06 169 GLU A CA 1
ATOM 1388 C C . GLU A 1 169 ? -46.699 -0.075 67.197 1.00 89.06 169 GLU A C 1
ATOM 1390 O O . GLU A 1 169 ? -47.330 0.521 68.077 1.00 89.06 169 GLU A O 1
ATOM 1395 N N . LYS A 1 170 ? -45.866 -1.084 67.497 1.00 87.56 170 LYS A N 1
ATOM 1396 C CA . LYS A 1 170 ? -45.619 -1.527 68.883 1.00 87.56 170 LYS A CA 1
ATOM 1397 C C . LYS A 1 170 ? -45.027 -0.416 69.744 1.00 87.56 170 LYS A C 1
ATOM 1399 O O . LYS A 1 170 ? -45.532 -0.176 70.838 1.00 87.56 170 LYS A O 1
ATOM 1404 N N . VAL A 1 171 ? -44.008 0.286 69.249 1.00 89.94 171 VAL A N 1
ATOM 1405 C CA . VAL A 1 171 ? -43.361 1.394 69.967 1.00 89.94 171 VAL A CA 1
ATOM 1406 C C . VAL A 1 171 ? -44.336 2.550 70.184 1.00 89.94 171 VAL A C 1
ATOM 1408 O O . VAL A 1 171 ? -44.372 3.108 71.275 1.00 89.94 171 VAL A O 1
ATOM 1411 N N . MET A 1 172 ? -45.168 2.895 69.197 1.00 85.62 172 MET A N 1
ATOM 1412 C CA . MET A 1 172 ? -46.226 3.901 69.356 1.00 85.62 172 MET A CA 1
ATOM 1413 C C . MET A 1 172 ? -47.248 3.481 70.421 1.00 85.62 172 MET A C 1
ATOM 1415 O O . MET A 1 172 ? -47.631 4.295 71.263 1.00 85.62 172 MET A O 1
ATOM 1419 N N . GLY A 1 173 ? -47.650 2.207 70.430 1.00 88.31 173 GLY A N 1
ATOM 1420 C CA . GLY A 1 173 ? -48.546 1.652 71.443 1.00 88.31 173 GLY A CA 1
ATOM 1421 C C . GLY A 1 173 ? -47.938 1.649 72.850 1.00 88.31 173 GLY A C 1
ATOM 1422 O O . GLY A 1 173 ? -48.611 2.013 73.816 1.00 88.31 173 GLY A O 1
ATOM 1423 N N . GLU A 1 174 ? -46.667 1.272 72.985 1.00 86.62 174 GLU A N 1
ATOM 1424 C CA . GLU A 1 174 ? -45.932 1.315 74.255 1.00 86.62 174 GLU A CA 1
ATOM 1425 C C . GLU A 1 174 ? -45.690 2.748 74.729 1.00 86.62 174 GLU A C 1
ATOM 1427 O O . GLU A 1 174 ? -45.910 3.033 75.905 1.00 86.62 174 GLU A O 1
ATOM 1432 N N . LYS A 1 175 ? -45.343 3.669 73.825 1.00 87.62 175 LYS A N 1
ATOM 1433 C CA . LYS A 1 175 ? -45.205 5.097 74.126 1.00 87.62 175 LYS A CA 1
ATOM 1434 C C . LYS A 1 175 ? -46.522 5.687 74.621 1.00 87.62 175 LYS A C 1
ATOM 1436 O O . LYS A 1 175 ? -46.527 6.340 75.654 1.00 87.62 175 LYS A O 1
ATOM 1441 N N . ALA A 1 176 ? -47.652 5.380 73.981 1.00 86.81 176 ALA A N 1
ATOM 1442 C CA . ALA A 1 176 ? -48.964 5.835 74.445 1.00 86.81 176 ALA A CA 1
ATOM 1443 C C . ALA A 1 176 ? -49.319 5.297 75.847 1.00 86.81 176 ALA A C 1
ATOM 1445 O O . ALA A 1 176 ? -49.942 5.998 76.646 1.00 86.81 176 ALA A O 1
ATOM 1446 N N . LYS A 1 177 ? -48.920 4.058 76.174 1.00 86.44 177 LYS A N 1
ATOM 1447 C CA . LYS A 1 177 ? -49.071 3.501 77.532 1.00 86.44 177 LYS A CA 1
ATOM 1448 C C . LYS A 1 177 ? -48.140 4.187 78.533 1.00 86.44 177 LYS A C 1
ATOM 1450 O O . LYS A 1 177 ? -48.573 4.488 79.643 1.00 86.44 177 LYS A O 1
ATOM 1455 N N . ALA A 1 178 ? -46.889 4.431 78.148 1.00 85.50 178 ALA A N 1
ATOM 1456 C CA . ALA A 1 178 ? -45.905 5.123 78.971 1.00 85.50 178 ALA A CA 1
ATOM 1457 C C . ALA A 1 178 ? -46.327 6.572 79.251 1.00 85.50 178 ALA A C 1
ATOM 1459 O O . ALA A 1 178 ? -46.273 6.986 80.403 1.00 85.50 178 ALA A O 1
ATOM 1460 N N . ASP A 1 179 ? -46.839 7.294 78.251 1.00 83.88 179 ASP A N 1
ATOM 1461 C CA . ASP A 1 179 ? -47.350 8.660 78.392 1.00 83.88 179 ASP A CA 1
ATOM 1462 C C . ASP A 1 179 ? -48.555 8.702 79.347 1.00 83.88 179 ASP A C 1
ATOM 1464 O O . ASP A 1 179 ? -48.581 9.525 80.261 1.00 83.88 179 ASP A O 1
ATOM 1468 N N . LYS A 1 180 ? -49.507 7.760 79.232 1.00 85.88 180 LYS A N 1
ATOM 1469 C CA . LYS A 1 180 ? -50.622 7.633 80.194 1.00 85.88 180 LYS A CA 1
ATOM 1470 C C . LYS A 1 180 ? -50.129 7.384 81.620 1.00 85.88 180 LYS A C 1
ATOM 1472 O O . LYS A 1 180 ? -50.570 8.050 82.556 1.00 85.88 180 LYS A O 1
ATOM 1477 N N . LYS A 1 181 ? -49.186 6.456 81.792 1.00 83.12 181 LYS A N 1
ATOM 1478 C CA . LYS A 1 181 ? -48.628 6.148 83.113 1.00 83.12 181 LYS A CA 1
ATOM 1479 C C . LYS A 1 181 ? -47.812 7.317 83.673 1.00 83.12 181 LYS A C 1
ATOM 1481 O O . LYS A 1 181 ? -47.866 7.574 84.868 1.00 83.12 181 LYS A O 1
ATOM 1486 N N . ALA A 1 182 ? -47.106 8.063 82.825 1.00 82.50 182 ALA A N 1
ATOM 1487 C CA . ALA A 1 182 ? -46.398 9.275 83.219 1.00 82.50 182 ALA A CA 1
ATOM 1488 C C . ALA A 1 182 ? -47.370 10.372 83.678 1.00 82.50 182 ALA A C 1
ATOM 1490 O O . ALA A 1 182 ? -47.104 11.024 84.685 1.00 82.50 182 ALA A O 1
ATOM 1491 N N . THR A 1 183 ? -48.512 10.550 83.002 1.00 82.62 183 THR A N 1
ATOM 1492 C CA . THR A 1 183 ? -49.551 11.486 83.465 1.00 82.62 1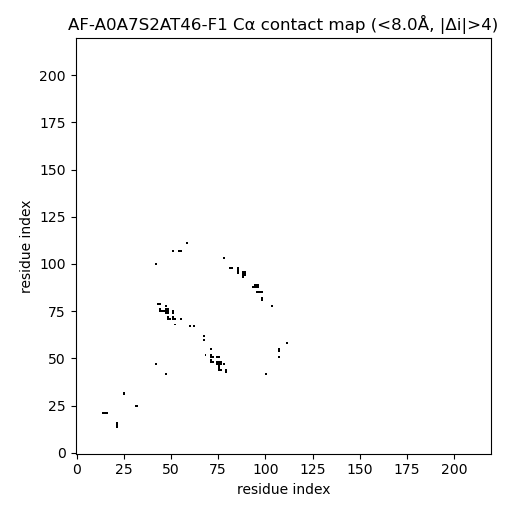83 THR A CA 1
ATOM 1493 C C . THR A 1 183 ? -50.157 11.071 84.806 1.00 82.62 183 THR A C 1
ATOM 1495 O O . THR A 1 183 ? -50.334 11.924 85.669 1.00 82.62 183 THR A O 1
ATOM 1498 N N . GLU A 1 184 ? -50.399 9.774 85.019 1.00 82.38 184 GLU A N 1
ATOM 1499 C CA . GLU A 1 184 ? -50.924 9.240 86.283 1.00 82.38 184 GLU A CA 1
ATOM 1500 C C . GLU A 1 184 ? -49.932 9.433 87.439 1.00 82.38 184 GLU A C 1
ATOM 1502 O O . GLU A 1 184 ? -50.289 9.979 88.479 1.00 82.38 184 GLU A O 1
ATOM 1507 N N . VAL A 1 185 ? -48.661 9.071 87.233 1.00 83.94 185 VAL A N 1
ATOM 1508 C CA . VAL A 1 185 ? -47.601 9.236 88.241 1.00 83.94 185 VAL A CA 1
ATOM 1509 C C . VAL A 1 185 ? -47.340 10.712 88.541 1.00 83.94 185 VAL A C 1
ATOM 1511 O O . VAL A 1 185 ? -47.120 11.063 89.695 1.00 83.94 185 VAL A O 1
ATOM 1514 N N . ASN A 1 186 ? -47.382 11.596 87.539 1.00 80.69 186 ASN A N 1
ATOM 1515 C CA . ASN A 1 186 ? -47.256 13.036 87.775 1.00 80.69 186 ASN A CA 1
ATOM 1516 C C . ASN A 1 186 ? -48.448 13.596 88.567 1.00 80.69 186 ASN A C 1
ATOM 1518 O O . ASN A 1 186 ? -48.239 14.468 89.408 1.00 80.69 186 ASN A O 1
ATOM 1522 N N . GLY A 1 187 ? -49.662 13.081 88.340 1.00 84.00 187 GLY A N 1
ATOM 1523 C CA . GLY A 1 187 ? -50.841 13.402 89.149 1.00 84.00 187 GLY A CA 1
ATOM 1524 C C . GLY A 1 187 ? -50.676 12.962 90.605 1.00 84.00 187 GLY A C 1
ATOM 1525 O O . GLY A 1 187 ? -50.759 13.791 91.505 1.00 84.00 187 GLY A O 1
ATOM 1526 N N . GLN A 1 188 ? -50.316 11.695 90.833 1.00 78.50 188 GLN A N 1
ATOM 1527 C CA . GLN A 1 188 ? -50.048 11.160 92.176 1.00 78.50 188 GLN A CA 1
ATOM 1528 C C . GLN A 1 188 ? -48.905 11.900 92.879 1.00 78.50 188 GLN A C 1
ATOM 1530 O O . GLN A 1 188 ? -48.976 12.181 94.070 1.00 78.50 188 GLN A O 1
ATOM 1535 N N . LYS A 1 189 ? -47.847 12.265 92.145 1.00 79.31 189 LYS A N 1
ATOM 1536 C CA . LYS A 1 189 ? -46.746 13.063 92.689 1.00 79.31 189 LYS A CA 1
ATOM 1537 C C . LYS A 1 189 ? -47.222 14.445 93.140 1.00 79.31 189 LYS A C 1
ATOM 1539 O O . LYS A 1 189 ? -46.752 14.919 94.168 1.00 79.31 189 LYS A O 1
ATOM 1544 N N . ALA A 1 190 ? -48.121 15.087 92.393 1.00 81.19 190 ALA A N 1
ATOM 1545 C CA . ALA A 1 190 ? -48.691 16.374 92.781 1.00 81.19 190 ALA A CA 1
ATOM 1546 C C . ALA A 1 190 ? -49.574 16.253 94.036 1.00 81.19 190 ALA A C 1
ATOM 1548 O O . ALA A 1 190 ? -49.472 17.101 94.919 1.00 81.19 190 ALA A O 1
ATOM 1549 N N . GLU A 1 191 ? -50.368 15.184 94.150 1.00 81.25 191 GLU A N 1
ATOM 1550 C CA . GLU A 1 191 ? -51.170 14.889 95.348 1.00 81.25 191 GLU A CA 1
ATOM 1551 C C . GLU A 1 191 ? -50.288 14.624 96.575 1.00 81.25 191 GLU A C 1
ATOM 1553 O O . GLU A 1 191 ? -50.440 15.295 97.593 1.00 81.25 191 GLU A O 1
ATOM 1558 N N . CYS A 1 192 ? -49.299 13.729 96.470 1.00 78.38 192 CYS A N 1
ATOM 1559 C CA . CYS A 1 192 ? -48.371 13.455 97.568 1.00 78.38 192 CYS A CA 1
ATOM 1560 C C . CYS A 1 192 ? -47.541 14.684 97.958 1.00 78.38 192 CYS A C 1
ATOM 1562 O O . CYS A 1 192 ? -47.212 14.842 99.130 1.00 78.38 192 CYS A O 1
ATOM 1564 N N . GLN A 1 193 ? -47.182 15.549 97.001 1.00 82.25 193 GLN A N 1
ATOM 1565 C CA . GLN A 1 193 ? -46.486 16.799 97.306 1.00 82.25 193 GLN A CA 1
ATOM 1566 C C . GLN A 1 193 ? -47.395 17.757 98.084 1.00 82.25 193 GLN A C 1
ATOM 1568 O O . GLN A 1 193 ? -46.954 18.307 99.086 1.00 82.25 193 GLN A O 1
ATOM 1573 N N . ALA A 1 194 ? -48.660 17.905 97.679 1.00 82.19 194 ALA A N 1
ATOM 1574 C CA . ALA A 1 194 ? -49.627 18.728 98.403 1.00 82.19 194 ALA A CA 1
ATOM 1575 C C . ALA A 1 194 ? -49.886 18.201 99.826 1.00 82.19 194 ALA A C 1
ATOM 1577 O O . ALA A 1 194 ? -49.966 18.985 100.770 1.00 82.19 194 ALA A O 1
ATOM 1578 N N . GLU A 1 195 ? -49.966 16.881 99.998 1.00 78.00 195 GLU A N 1
ATOM 1579 C CA . GLU A 1 195 ? -50.143 16.252 101.309 1.00 78.00 195 GLU A CA 1
ATOM 1580 C C . GLU A 1 195 ? -48.883 16.371 102.182 1.00 78.00 195 GLU A C 1
ATOM 1582 O O . GLU A 1 195 ? -48.979 16.675 103.369 1.00 78.00 195 GLU A O 1
ATOM 1587 N N . ALA A 1 196 ? -47.686 16.238 101.602 1.00 79.25 196 ALA A N 1
ATOM 1588 C CA . ALA A 1 196 ? -46.432 16.495 102.309 1.00 79.25 196 ALA A CA 1
ATOM 1589 C C . ALA A 1 196 ? -46.293 17.968 102.732 1.00 79.25 196 ALA A C 1
ATOM 1591 O O . ALA A 1 196 ? -45.828 18.242 103.839 1.00 79.25 196 ALA A O 1
ATOM 1592 N N . ASP A 1 197 ? -46.702 18.912 101.883 1.00 82.06 197 ASP A N 1
ATOM 1593 C CA . ASP A 1 197 ? -46.703 20.341 102.204 1.00 82.06 197 ASP A CA 1
ATOM 1594 C C . ASP A 1 197 ? -47.710 20.654 103.331 1.00 82.06 197 ASP A C 1
ATOM 1596 O O . ASP A 1 197 ? -47.379 21.414 104.244 1.00 82.06 197 ASP A O 1
ATOM 1600 N N . ALA A 1 198 ? -48.883 20.006 103.339 1.00 80.44 198 ALA A N 1
ATOM 1601 C CA . ALA A 1 198 ? -49.867 20.110 104.422 1.00 80.44 198 ALA A CA 1
ATOM 1602 C C . ALA A 1 198 ? -49.348 19.528 105.750 1.00 80.44 198 ALA A C 1
ATOM 1604 O O . ALA A 1 198 ? -49.396 20.204 106.776 1.00 80.44 198 ALA A O 1
ATOM 1605 N N . ILE A 1 199 ? -48.766 18.323 105.733 1.00 77.81 199 ILE A N 1
ATOM 1606 C CA . ILE A 1 199 ? -48.160 17.697 106.922 1.00 77.81 199 ILE A CA 1
ATOM 1607 C C . ILE A 1 199 ? -47.005 18.552 107.460 1.00 77.81 199 ILE A C 1
ATOM 1609 O O . ILE A 1 199 ? -46.840 18.687 108.672 1.00 77.81 199 ILE A O 1
ATOM 1613 N N . ASN A 1 200 ? -46.185 19.141 106.585 1.00 78.56 200 ASN A N 1
ATOM 1614 C CA . ASN A 1 200 ? -45.106 20.031 107.010 1.00 78.56 200 ASN A CA 1
ATOM 1615 C C . ASN A 1 200 ? -45.637 21.330 107.631 1.00 78.56 200 ASN A C 1
ATOM 1617 O O . ASN A 1 200 ? -45.031 21.816 108.586 1.00 78.56 200 ASN A O 1
ATOM 1621 N N . ALA A 1 201 ? -46.752 21.872 107.132 1.00 80.44 201 ALA A N 1
ATOM 1622 C CA . ALA A 1 201 ? -47.417 23.023 107.737 1.00 80.44 201 ALA A CA 1
ATOM 1623 C C . ALA A 1 201 ? -47.975 22.681 109.130 1.00 80.44 201 ALA A C 1
ATOM 1625 O O . ALA A 1 201 ? -47.649 23.374 110.092 1.00 80.44 201 ALA A O 1
ATOM 1626 N N . GLU A 1 202 ? -48.699 21.565 109.272 1.00 76.50 202 GLU A N 1
ATOM 1627 C CA . GLU A 1 202 ? -49.195 21.084 110.573 1.00 76.50 202 GLU A CA 1
ATOM 1628 C C . GLU A 1 202 ? -48.049 20.797 111.553 1.00 76.50 202 GLU A C 1
ATOM 1630 O O . GLU A 1 202 ? -48.112 21.151 112.730 1.00 76.50 202 GLU A O 1
ATOM 1635 N N . LYS A 1 203 ? -46.949 20.203 111.075 1.00 76.88 203 LYS A N 1
ATOM 1636 C CA . LYS A 1 203 ? -45.752 19.967 111.891 1.00 76.88 203 LYS A CA 1
ATOM 1637 C C . LYS A 1 203 ? -45.090 21.275 112.325 1.00 76.88 203 LYS A C 1
ATOM 1639 O O . LYS A 1 203 ? -44.602 21.350 113.450 1.00 76.88 203 LYS A O 1
ATOM 1644 N N . ALA A 1 204 ? -45.042 22.287 111.460 1.00 78.69 204 ALA A N 1
ATOM 1645 C CA . ALA A 1 204 ? -44.503 23.598 111.812 1.00 78.69 204 ALA A CA 1
ATOM 1646 C C . ALA A 1 204 ? -45.375 24.294 112.869 1.00 78.69 204 ALA A C 1
ATOM 1648 O O . ALA A 1 204 ? -44.833 24.852 113.822 1.00 78.69 204 ALA A O 1
ATOM 1649 N N . GLU A 1 205 ? -46.702 24.203 112.757 1.00 74.88 205 GLU A N 1
ATOM 1650 C CA . GLU A 1 205 ? -47.632 24.706 113.775 1.00 74.88 205 GLU A CA 1
ATOM 1651 C C . GLU A 1 205 ? -47.465 23.967 115.113 1.00 74.88 205 GLU A C 1
ATOM 1653 O O . GLU A 1 205 ? -47.287 24.607 116.152 1.00 74.88 205 GLU A O 1
ATOM 1658 N N . ALA A 1 206 ? -47.394 22.633 115.088 1.00 70.94 206 ALA A N 1
ATOM 1659 C CA . ALA A 1 206 ? -47.160 21.819 116.281 1.00 70.94 206 ALA A CA 1
ATOM 1660 C C . ALA A 1 206 ? -45.788 22.090 116.930 1.00 70.94 206 ALA A C 1
ATOM 1662 O O . ALA A 1 206 ? -45.673 22.090 118.155 1.00 70.94 206 ALA A O 1
ATOM 1663 N N . GLN A 1 207 ? -44.742 22.360 116.139 1.00 70.25 207 GLN A N 1
ATOM 1664 C CA . GLN A 1 207 ? -43.419 22.720 116.660 1.00 70.25 207 GLN A CA 1
ATOM 1665 C C . GLN A 1 207 ? -43.431 24.102 117.331 1.00 70.25 207 GLN A C 1
ATOM 1667 O O . GLN A 1 207 ? -42.799 24.277 118.369 1.00 70.25 207 GLN A O 1
ATOM 1672 N N . VAL A 1 208 ? -44.194 25.066 116.801 1.00 75.00 208 VAL A N 1
ATOM 1673 C CA . VAL A 1 208 ? -44.380 26.383 117.437 1.00 75.00 208 VAL A CA 1
ATOM 1674 C C . VAL A 1 208 ? -45.136 26.262 118.764 1.00 75.00 208 VAL A C 1
ATOM 1676 O O . VAL A 1 208 ? -44.825 26.984 119.715 1.00 75.00 208 VAL A O 1
ATOM 1679 N N . GLU A 1 209 ? -46.119 25.364 118.864 1.00 68.25 209 GLU A N 1
ATOM 1680 C CA . GLU A 1 209 ? -46.782 25.064 120.140 1.00 68.25 209 GLU A CA 1
ATOM 1681 C C . GLU A 1 209 ? -45.850 24.348 121.129 1.00 68.25 209 GLU A C 1
ATOM 1683 O O . GLU A 1 209 ? -45.827 24.702 122.310 1.00 68.25 209 GLU A O 1
ATOM 1688 N N . LEU A 1 210 ? -45.021 23.413 120.654 1.00 64.81 210 LEU A N 1
ATOM 1689 C CA . LEU A 1 210 ? -44.017 22.727 121.472 1.00 64.81 210 LEU A CA 1
ATOM 1690 C C . LEU A 1 210 ? -42.969 23.705 122.030 1.00 64.81 210 LEU A C 1
ATOM 1692 O O . LEU A 1 210 ? -42.674 23.671 123.224 1.00 64.81 210 LEU A O 1
ATOM 1696 N N . ASP A 1 211 ? -42.450 24.615 121.205 1.00 68.50 211 ASP A N 1
ATOM 1697 C CA . ASP A 1 211 ? -41.443 25.604 121.609 1.00 68.50 211 ASP A CA 1
ATOM 1698 C C . ASP A 1 211 ? -41.997 26.623 122.623 1.00 68.50 211 ASP A C 1
ATOM 1700 O O . ASP A 1 211 ? -41.248 27.140 123.452 1.00 68.50 211 ASP A O 1
ATOM 1704 N N . LYS A 1 212 ? -43.316 26.874 122.625 1.00 67.62 212 LYS A N 1
ATOM 1705 C CA . LYS A 1 212 ? -43.995 27.658 123.677 1.00 67.62 212 LYS A CA 1
ATOM 1706 C C . LYS A 1 212 ? -44.170 26.880 124.985 1.00 67.62 212 LYS A C 1
ATOM 1708 O O . LYS A 1 212 ? -44.228 27.503 126.043 1.00 67.62 212 LYS A O 1
ATOM 1713 N N . ALA A 1 213 ? -44.256 25.551 124.930 1.00 63.25 213 ALA A N 1
ATOM 1714 C CA . ALA A 1 213 ? -44.423 24.689 126.102 1.00 63.25 213 ALA A CA 1
ATOM 1715 C C . ALA A 1 213 ? -43.085 24.272 126.750 1.00 63.25 213 ALA A C 1
ATOM 1717 O O . ALA A 1 213 ? -43.019 24.110 127.968 1.00 63.25 213 ALA A O 1
ATOM 1718 N N . LEU A 1 214 ? -42.006 24.151 125.968 1.00 60.88 214 LEU A N 1
ATOM 1719 C CA . LEU A 1 214 ? -40.657 23.806 126.437 1.00 60.88 214 LEU A CA 1
ATOM 1720 C C . LEU A 1 214 ? -40.087 24.711 127.557 1.00 60.88 214 LEU A C 1
ATOM 1722 O O . LEU A 1 214 ? -39.502 24.156 128.491 1.00 60.88 214 LEU A O 1
ATOM 1726 N N . PRO A 1 215 ? -40.263 26.051 127.560 1.00 61.91 215 PRO A N 1
ATOM 1727 C CA . PRO A 1 215 ? -39.780 26.888 128.661 1.00 61.91 215 PRO A CA 1
ATOM 1728 C C . PRO A 1 215 ? -40.509 26.640 129.993 1.00 61.91 215 PRO A C 1
ATOM 1730 O O . PRO A 1 215 ? -39.918 26.883 131.037 1.00 61.91 215 PRO A O 1
ATOM 1733 N N . PHE A 1 216 ? -41.730 26.088 129.990 1.00 58.44 216 PHE A N 1
ATOM 1734 C CA . PHE A 1 216 ? -42.439 25.720 131.226 1.00 58.44 216 PHE A CA 1
ATOM 1735 C C . PHE A 1 216 ? -41.966 24.388 131.831 1.00 58.44 216 PHE A C 1
ATOM 1737 O O . PHE A 1 216 ? -42.253 24.115 132.993 1.00 58.44 216 PHE A O 1
ATOM 1744 N N . LEU A 1 217 ? -41.253 23.554 131.066 1.00 51.75 217 LEU A N 1
ATOM 1745 C CA . LEU A 1 217 ? -40.782 22.238 131.516 1.00 51.75 217 LEU A CA 1
ATOM 1746 C C . LEU A 1 217 ? -39.366 22.296 132.114 1.00 51.75 217 LEU A C 1
ATOM 1748 O O . LEU A 1 217 ? -39.034 21.487 132.971 1.00 51.75 217 LEU A O 1
ATOM 1752 N N . HIS A 1 218 ? -38.545 23.270 131.708 1.00 54.78 218 HIS A N 1
ATOM 1753 C CA . HIS A 1 218 ? -37.182 23.459 132.228 1.00 54.78 218 HIS A CA 1
ATOM 1754 C C . HIS A 1 218 ? -37.097 24.277 133.537 1.00 54.78 218 HIS A C 1
ATOM 1756 O O . HIS A 1 218 ? -36.006 24.407 134.089 1.00 54.78 218 HIS A O 1
ATOM 1762 N N . GLU A 1 219 ? -38.224 24.791 134.045 1.00 49.97 219 GLU A N 1
ATOM 1763 C CA . GLU A 1 219 ? -38.348 25.464 135.354 1.00 49.97 219 GLU A CA 1
ATOM 1764 C C . GLU A 1 219 ? -39.009 24.586 136.447 1.00 49.97 219 GLU A C 1
ATOM 1766 O O . GLU A 1 219 ? -39.376 25.098 137.506 1.00 49.97 219 GLU A O 1
ATOM 1771 N N . ALA A 1 220 ? -39.125 23.267 136.228 1.00 45.31 220 ALA A N 1
ATOM 1772 C CA . ALA A 1 220 ? -39.606 22.284 137.210 1.00 45.31 220 ALA A CA 1
ATOM 1773 C C . ALA A 1 220 ? -38.497 21.333 137.691 1.00 45.31 220 ALA A C 1
ATOM 1775 O O . ALA A 1 220 ? -37.704 20.862 136.842 1.00 45.31 220 ALA A O 1
#